Protein 2YOI (pdb70)

Foldseek 3Di:
DEAEDQEDVVVQVCQQPDQAKEKEWAAAPPDDLCVVQVVVLVVVCVVDVVRYHHYYYHCVRYVVVCVVVVPDAPGKMFIGHNNHTDDIDHTNDSVVVVVVCVVRRD/DAAEDQEVVSVQCCLQPDQAKEKEWEAEPPDDLLVVQVVVLVVVCVVDVVHYHHYYYHCVRYVVVCVVVVPDAHIKMWIHHNNHTDDIDGTRDSVVVVVVSVVRGD

CATH classification: 3.40.30.10

B-factor: mean 17.79, std 8.41, range [4.15, 56.89]

Structure (mmCIF, N/CA/C/O backbone):
data_2YOI
#
_entry.id   2YOI
#
_cell.length_a   58.366
_cell.length_b   47.772
_cell.length_c   73.836
_cell.angle_alpha   90.00
_cell.angle_beta   98.49
_cell.angle_gamma   90.00
#
_symmetry.space_group_name_H-M   'C 1 2 1'
#
loop_
_entity.id
_entity.type
_entity.pdbx_description
1 polymer 'LECA THIOREDOXIN'
2 non-polymer 'CHLORIDE ION'
3 non-polymer 'SODIUM ION'
4 non-polymer 'MAGNESIUM ION'
5 non-polymer 'ACETATE ION'
6 water water
#
loop_
_atom_site.group_PDB
_atom_site.id
_atom_site.type_symbol
_atom_site.label_atom_id
_atom_site.label_alt_id
_atom_site.label_comp_id
_atom_site.label_asym_id
_atom_site.label_entity_id
_atom_site.label_seq_id
_atom_site.pdbx_PDB_ins_code
_atom_site.Cartn_x
_atom_site.Cartn_y
_atom_site.Cartn_z
_atom_site.occupancy
_atom_site.B_iso_or_equiv
_atom_site.auth_seq_id
_atom_site.auth_comp_id
_atom_site.auth_asym_id
_atom_site.auth_atom_id
_atom_site.pdbx_PDB_model_num
ATOM 1 N N . MET A 1 1 ? -2.133 8.000 30.998 1.00 18.73 1 MET A N 1
ATOM 2 C CA A MET A 1 1 ? -2.018 6.579 31.349 0.66 13.20 1 MET A CA 1
ATOM 3 C CA B MET A 1 1 ? -2.098 6.587 31.460 0.34 14.47 1 MET A CA 1
ATOM 4 C C . MET A 1 1 ? -3.284 5.821 30.953 1.00 11.33 1 MET A C 1
ATOM 5 O O . MET A 1 1 ? -4.382 6.263 31.143 1.00 16.77 1 MET A O 1
ATOM 36 N N . VAL A 1 2 ? -3.066 4.678 30.356 1.00 11.24 2 VAL A N 1
ATOM 37 C CA . VAL A 1 2 ? -4.151 3.754 30.027 1.00 8.20 2 VAL A CA 1
ATOM 38 C C . VAL A 1 2 ? -4.145 2.696 31.111 1.00 10.26 2 VAL A C 1
ATOM 39 O O . VAL A 1 2 ? -3.101 2.090 31.398 1.00 12.62 2 VAL A O 1
ATOM 52 N N . ILE A 1 3 ? -5.274 2.442 31.755 1.00 7.38 3 ILE A N 1
ATOM 53 C CA A ILE A 1 3 ? -5.350 1.469 32.828 0.76 7.37 3 ILE A CA 1
ATOM 54 C CA B ILE A 1 3 ? -5.352 1.470 32.831 0.24 8.15 3 ILE A CA 1
ATOM 55 C C . ILE A 1 3 ? -5.729 0.104 32.304 1.00 7.85 3 ILE A C 1
ATOM 56 O O . ILE A 1 3 ? -6.763 -0.070 31.662 1.00 8.81 3 ILE A O 1
ATOM 85 N N . GLN A 1 4 ? -4.907 -0.884 32.579 1.00 8.09 4 GLN A N 1
ATOM 86 C CA . GLN A 1 4 ? -5.184 -2.266 32.244 1.00 9.97 4 GLN A CA 1
ATOM 87 C C . GLN A 1 4 ? -6.214 -2.804 33.251 1.00 9.76 4 GLN A C 1
ATOM 88 O O . GLN A 1 4 ? -6.005 -2.717 34.474 1.00 10.34 4 GLN A O 1
ATOM 102 N N . VAL A 1 5 ? -7.333 -3.340 32.779 1.00 9.21 5 VAL A N 1
ATOM 103 C CA . VAL A 1 5 ? -8.356 -3.926 33.639 1.00 10.21 5 VAL A CA 1
ATOM 104 C C . VAL A 1 5 ? -8.459 -5.384 33.280 1.00 11.25 5 VAL A C 1
ATOM 105 O O . VAL A 1 5 ? -8.644 -5.755 32.126 1.00 10.94 5 VAL A O 1
ATOM 118 N N . THR A 1 6 ? -8.312 -6.218 34.294 1.00 13.18 6 THR A N 1
ATOM 119 C CA . THR A 1 6 ? -8.168 -7.645 34.082 1.00 16.59 6 THR A CA 1
ATOM 120 C C . THR A 1 6 ? -9.307 -8.479 34.682 1.00 14.02 6 THR A C 1
ATOM 121 O O . THR A 1 6 ? -9.250 -9.729 34.638 1.00 18.35 6 THR A O 1
ATOM 132 N N . ASN A 1 7 ? -10.374 -7.844 35.160 1.00 14.71 7 ASN A N 1
ATOM 133 C CA . ASN A 1 7 ? -11.559 -8.595 35.675 1.00 15.14 7 ASN A CA 1
ATOM 134 C C . ASN A 1 7 ? -12.844 -7.761 35.667 1.00 17.66 7 ASN A C 1
ATOM 135 O O . ASN A 1 7 ? -12.780 -6.523 35.699 1.00 17.08 7 ASN A O 1
ATOM 146 N N . LYS A 1 8 ? -14.001 -8.429 35.580 1.00 16.23 8 LYS A N 1
ATOM 147 C CA A LYS A 1 8 ? -15.296 -7.762 35.455 0.62 17.25 8 LYS A CA 1
ATOM 148 C CA B LYS A 1 8 ? -15.285 -7.746 35.445 0.38 17.50 8 LYS A CA 1
ATOM 149 C C . LYS A 1 8 ? -15.663 -6.937 36.689 1.00 17.47 8 LYS A C 1
ATOM 150 O O . LYS A 1 8 ? -16.309 -5.889 36.589 1.00 19.28 8 LYS A O 1
ATOM 185 N N . GLU A 1 9 ? -15.287 -7.400 37.872 1.00 18.66 9 GLU A N 1
ATOM 186 C CA A GLU A 1 9 ? -15.670 -6.671 39.077 0.47 20.53 9 GLU A CA 1
ATOM 187 C CA B GLU A 1 9 ? -15.659 -6.684 39.076 0.53 20.68 9 GLU A CA 1
ATOM 188 C C . GLU A 1 9 ? -15.030 -5.282 39.087 1.00 16.67 9 GLU A C 1
ATOM 189 O O . GLU A 1 9 ? -15.696 -4.284 39.396 1.00 20.80 9 GLU A O 1
ATOM 210 N N . GLU A 1 10 ? -13.754 -5.221 38.750 1.00 16.38 10 GLU A N 1
ATOM 211 C CA . GLU A 1 10 ? -13.071 -3.936 38.703 1.00 15.46 10 GLU A CA 1
ATOM 212 C C . GLU A 1 10 ? -13.549 -3.093 37.528 1.00 15.74 10 GLU A C 1
ATOM 213 O O . GLU A 1 10 ? -13.734 -1.896 37.669 1.00 16.70 10 GLU A O 1
ATOM 225 N N . PHE A 1 11 ? -13.818 -3.733 36.392 1.00 13.66 11 PHE A N 1
ATOM 226 C CA . PHE A 1 11 ? -14.403 -3.024 35.261 1.00 13.75 11 PHE A CA 1
ATOM 227 C C . PHE A 1 11 ? -15.694 -2.288 35.656 1.00 13.63 11 PHE A C 1
ATOM 228 O O . PHE A 1 11 ? -15.860 -1.103 35.391 1.00 15.43 11 PHE A O 1
ATOM 245 N N . GLU A 1 12 ? -16.615 -3.002 36.296 1.00 17.02 12 GLU A N 1
ATOM 246 C CA A GLU A 1 12 ? -17.930 -2.451 36.648 0.60 17.53 12 GLU A CA 1
ATOM 247 C CA B GLU A 1 12 ? -17.914 -2.412 36.594 0.40 17.56 12 GLU A CA 1
ATOM 248 C C . GLU A 1 12 ? -17.853 -1.393 37.732 1.00 18.56 12 GLU A C 1
ATOM 249 O O . GLU A 1 12 ? -18.611 -0.423 37.732 1.00 21.23 12 GLU A O 1
ATOM 272 N N . ALA A 1 13 ? -16.924 -1.584 38.659 1.00 17.60 13 ALA A N 1
ATOM 273 C CA . ALA A 1 13 ? -16.655 -0.597 39.689 1.00 18.16 13 ALA A CA 1
ATOM 274 C C . ALA A 1 13 ? -16.193 0.715 39.036 1.00 18.84 13 ALA A C 1
ATOM 275 O O . ALA A 1 13 ? -16.687 1.787 39.370 1.00 20.70 13 ALA A O 1
ATOM 282 N N . ILE A 1 14 ? -15.257 0.643 38.092 1.00 16.60 14 ILE A N 1
ATOM 283 C CA . ILE A 1 14 ? -14.781 1.852 37.431 1.00 15.81 14 ILE A CA 1
ATOM 284 C C . ILE A 1 14 ? -15.947 2.566 36.730 1.00 15.88 14 ILE A C 1
ATOM 285 O O . ILE A 1 14 ? -16.117 3.784 36.870 1.00 15.57 14 ILE A O 1
ATOM 301 N N . LEU A 1 15 ? -16.750 1.831 35.965 1.00 14.92 15 LEU A N 1
ATOM 302 C CA . LEU A 1 15 ? -17.850 2.471 35.227 1.00 17.72 15 LEU A CA 1
ATOM 303 C C . LEU A 1 15 ? -18.903 3.129 36.131 1.00 15.95 15 LEU A C 1
ATOM 304 O O . LEU A 1 15 ? -19.375 4.233 35.841 1.00 21.46 15 LEU A O 1
ATOM 320 N N . SER A 1 16 ? -19.229 2.492 37.244 1.00 19.60 16 SER A N 1
ATOM 321 C CA . SER A 1 16 ? -20.293 3.006 38.097 1.00 19.34 16 SER A CA 1
ATOM 322 C C . SER A 1 16 ? -19.798 4.111 39.037 1.00 21.71 16 SER A C 1
ATOM 323 O O . SER A 1 16 ? -20.595 4.877 39.575 1.00 26.50 16 SER A O 1
ATOM 331 N N . GLU A 1 17 ? -18.486 4.214 39.222 1.00 18.93 17 GLU A N 1
ATOM 332 C CA . GLU A 1 17 ? -17.936 5.199 40.147 1.00 20.63 17 GLU A CA 1
ATOM 333 C C . GLU A 1 17 ? -17.352 6.440 39.480 1.00 17.87 17 GLU A C 1
ATOM 334 O O . GLU A 1 17 ? -17.172 7.472 40.121 1.00 19.86 17 GLU A O 1
ATOM 346 N N . ALA A 1 18 ? -17.037 6.354 38.193 1.00 17.90 18 ALA A N 1
ATOM 347 C CA . ALA A 1 18 ? -16.361 7.461 37.517 1.00 15.53 18 ALA A CA 1
ATOM 348 C C . ALA A 1 18 ? -17.264 8.662 37.321 1.00 19.12 18 ALA A C 1
ATOM 349 O O . ALA A 1 18 ? -18.404 8.521 36.874 1.00 21.48 18 ALA A O 1
ATOM 356 N N . ASP A 1 19 ? -16.752 9.842 37.657 1.00 18.10 19 ASP A N 1
ATOM 357 C CA . ASP A 1 19 ? -17.387 11.090 37.255 1.00 22.36 19 ASP A CA 1
ATOM 358 C C . ASP A 1 19 ? -16.995 11.516 35.838 1.00 23.09 19 ASP A C 1
ATOM 359 O O . ASP A 1 19 ? -17.795 12.107 35.117 1.00 23.99 19 ASP A O 1
ATOM 368 N N . LYS A 1 20 ? -15.769 11.204 35.438 1.00 15.03 20 LYS A N 1
ATOM 369 C CA . LYS A 1 20 ? -15.263 11.557 34.133 1.00 14.49 20 LYS A CA 1
ATOM 370 C C . LYS A 1 20 ? -15.815 10.597 33.087 1.00 15.33 20 LYS A C 1
ATOM 371 O O . LYS A 1 20 ? -16.231 9.477 33.400 1.00 13.64 20 LYS A O 1
ATOM 390 N N . LEU A 1 21 ? -15.779 11.036 31.832 1.00 13.19 21 LEU A N 1
ATOM 391 C CA . LEU A 1 21 ? -15.940 10.136 30.701 1.00 11.11 21 LEU A CA 1
ATOM 392 C C . LEU A 1 21 ? -14.985 8.960 30.848 1.00 10.44 21 LEU A C 1
ATOM 393 O O . LEU A 1 21 ? -13.825 9.169 31.143 1.00 11.59 21 LEU A O 1
ATOM 409 N N . VAL A 1 22 ? -15.473 7.742 30.607 1.00 9.76 22 VAL A N 1
ATOM 410 C CA . VAL A 1 22 ? -14.615 6.555 30.542 1.00 9.11 22 VAL A CA 1
ATOM 411 C C . VAL A 1 22 ? -14.587 6.047 29.108 1.00 8.23 22 VAL A C 1
ATOM 412 O O . VAL A 1 22 ? -15.630 5.841 28.486 1.00 9.78 22 VAL A O 1
ATOM 425 N N . VAL A 1 23 ? -13.399 5.868 28.553 1.00 7.80 23 VAL A N 1
ATOM 426 C CA . VAL A 1 23 ? -13.220 5.313 27.219 1.00 7.54 23 VAL A CA 1
ATOM 427 C C . VAL A 1 23 ? -12.486 3.982 27.362 1.00 6.56 23 VAL A C 1
ATOM 428 O O . VAL A 1 23 ? -11.396 3.941 27.937 1.00 7.06 23 VAL A O 1
ATOM 441 N N . VAL A 1 24 ? -13.107 2.907 26.854 1.00 7.65 24 VAL A N 1
ATOM 442 C CA . VAL A 1 24 ? -12.586 1.545 26.949 1.00 6.93 24 VAL A CA 1
ATOM 443 C C . VAL A 1 24 ? -12.160 1.027 25.585 1.00 6.50 24 VAL A C 1
ATOM 444 O O . VAL A 1 24 ? -12.960 0.998 24.657 1.00 8.46 24 VAL A O 1
ATOM 457 N N . ASP A 1 25 ? -10.902 0.621 25.485 1.00 6.18 25 ASP A N 1
ATOM 458 C CA . ASP A 1 25 ? -10.355 -0.073 24.309 1.00 5.75 25 ASP A CA 1
ATOM 459 C C . ASP A 1 25 ? -10.479 -1.585 24.550 1.00 5.91 25 ASP A C 1
ATOM 460 O O . ASP A 1 25 ? -9.737 -2.133 25.347 1.00 6.73 25 ASP A O 1
ATOM 469 N N . PHE A 1 26 ? -11.453 -2.210 23.887 1.00 5.66 26 PHE A N 1
ATOM 470 C CA . PHE A 1 26 ? -11.580 -3.664 23.856 1.00 5.74 26 PHE A CA 1
ATOM 471 C C . PHE A 1 26 ? -10.718 -4.176 22.710 1.00 5.95 26 PHE A C 1
ATOM 472 O O . PHE A 1 26 ? -10.965 -3.851 21.540 1.00 6.93 26 PHE A O 1
ATOM 489 N N . PHE A 1 27 ? -9.678 -4.924 23.048 1.00 5.67 27 PHE A N 1
ATOM 490 C CA . PHE A 1 27 ? -8.656 -5.330 22.091 1.00 5.74 27 PHE A CA 1
ATOM 491 C C . PHE A 1 27 ? -8.348 -6.823 22.248 1.00 5.90 27 PHE A C 1
ATOM 492 O O . PHE A 1 27 ? -8.791 -7.459 23.188 1.00 6.88 27 PHE A O 1
ATOM 509 N N . ALA A 1 28 ? -7.574 -7.366 21.313 1.00 5.71 28 ALA A N 1
ATOM 510 C CA . ALA A 1 28 ? -7.088 -8.720 21.408 1.00 7.31 28 ALA A CA 1
ATOM 511 C C . ALA A 1 28 ? -5.614 -8.734 21.065 1.00 6.89 28 ALA A C 1
ATOM 512 O O . ALA A 1 28 ? -5.146 -7.926 20.273 1.00 7.24 28 ALA A O 1
ATOM 519 N N . THR A 1 29 ? -4.892 -9.724 21.569 1.00 9.00 29 THR A N 1
ATOM 520 C CA . THR A 1 29 ? -3.454 -9.813 21.309 1.00 11.27 29 THR A CA 1
ATOM 521 C C . THR A 1 29 ? -3.152 -10.183 19.862 1.00 10.18 29 THR A C 1
ATOM 522 O O . THR A 1 29 ? -2.053 -9.889 19.378 1.00 11.89 29 THR A O 1
ATOM 533 N N . TRP A 1 30 ? -4.114 -10.809 19.180 1.00 9.94 30 TRP A N 1
ATOM 534 C CA . TRP A 1 30 ? -3.938 -11.284 17.813 1.00 10.32 30 TRP A CA 1
ATOM 535 C C . TRP A 1 30 ? -4.414 -10.269 16.772 1.00 9.18 30 TRP A C 1
ATOM 536 O O . TRP A 1 30 ? -4.386 -10.556 15.568 1.00 10.97 30 TRP A O 1
ATOM 557 N N A CYS A 1 31 ? -4.817 -9.092 17.239 0.39 9.38 31 CYS A N 1
ATOM 558 N N B CYS A 1 31 ? -4.889 -9.122 17.241 0.61 8.58 31 CYS A N 1
ATOM 559 C CA A CYS A 1 31 ? -5.505 -8.086 16.437 0.39 8.16 31 CYS A CA 1
ATOM 560 C CA B CYS A 1 31 ? -5.456 -8.109 16.375 0.61 8.20 31 CYS A CA 1
ATOM 561 C C A CYS A 1 31 ? -4.538 -7.014 15.905 0.39 10.08 31 CYS A C 1
ATOM 562 C C B CYS A 1 31 ? -4.411 -7.112 15.895 0.61 7.59 31 CYS A C 1
ATOM 563 O O A CYS A 1 31 ? -4.042 -6.173 16.675 0.39 7.30 31 CYS A O 1
ATOM 564 O O B CYS A 1 31 ? -3.704 -6.443 16.667 0.61 9.17 31 CYS A O 1
ATOM 578 N N . GLY A 1 32 ? -4.298 -7.021 14.590 1.00 8.73 32 GLY A N 1
ATOM 579 C CA . GLY A 1 32 ? -3.331 -6.116 13.965 1.00 9.16 32 GLY A CA 1
ATOM 580 C C . GLY A 1 32 ? -3.678 -4.637 14.153 1.00 8.59 32 GLY A C 1
ATOM 581 O O . GLY A 1 32 ? -2.828 -3.846 14.599 1.00 8.23 32 GLY A O 1
ATOM 585 N N . PRO A 1 33 ? -4.900 -4.213 13.820 1.00 7.88 33 PRO A N 1
ATOM 586 C CA . PRO A 1 33 ? -5.243 -2.804 14.046 1.00 8.33 33 PRO A CA 1
ATOM 587 C C . PRO A 1 33 ? -5.152 -2.385 15.499 1.00 7.25 33 PRO A C 1
ATOM 588 O O . PRO A 1 33 ? -4.860 -1.200 15.783 1.00 8.14 33 PRO A O 1
ATOM 599 N N . CYS A 1 34 ? -5.372 -3.299 16.438 1.00 7.42 34 CYS A N 1
ATOM 600 C CA A CYS A 1 34 ? -5.226 -2.980 17.850 0.60 7.18 34 CYS A CA 1
ATOM 601 C CA B CYS A 1 34 ? -5.228 -2.978 17.846 0.40 7.15 34 CYS A CA 1
ATOM 602 C C . CYS A 1 34 ? -3.812 -2.494 18.113 1.00 7.32 34 CYS A C 1
ATOM 603 O O . CYS A 1 34 ? -3.601 -1.534 18.876 1.00 8.09 34 CYS A O 1
ATOM 615 N N . LYS A 1 35 ? -2.821 -3.135 17.515 1.00 7.90 35 LYS A N 1
ATOM 616 C CA . LYS A 1 35 ? -1.426 -2.737 17.754 1.00 7.84 35 LYS A CA 1
ATOM 617 C C . LYS A 1 35 ? -1.114 -1.391 17.124 1.00 8.23 35 LYS A C 1
ATOM 618 O O . LYS A 1 35 ? -0.290 -0.625 17.645 1.00 9.16 35 LYS A O 1
ATOM 637 N N . MET A 1 36 ? -1.757 -1.076 16.016 1.00 8.51 36 MET A N 1
ATOM 638 C CA A MET A 1 36 ? -1.563 0.194 15.355 0.43 9.94 36 MET A CA 1
ATOM 639 C CA B MET A 1 36 ? -1.572 0.208 15.365 0.57 9.70 36 MET A CA 1
ATOM 640 C C . MET A 1 36 ? -2.083 1.345 16.212 1.00 10.72 36 MET A C 1
ATOM 641 O O . MET A 1 36 ? -1.451 2.407 16.295 1.00 11.94 36 MET A O 1
ATOM 668 N N . ILE A 1 37 ? -3.237 1.156 16.828 1.00 8.72 37 ILE A N 1
ATOM 669 C CA . ILE A 1 37 ? -3.835 2.263 17.544 1.00 7.32 37 ILE A CA 1
ATOM 670 C C . ILE A 1 37 ? -3.403 2.353 19.006 1.00 7.67 37 ILE A C 1
ATOM 671 O O . ILE A 1 37 ? -3.558 3.414 19.637 1.00 7.94 37 ILE A O 1
ATOM 687 N N . ALA A 1 38 ? -2.817 1.300 19.557 1.00 6.63 38 ALA A N 1
ATOM 688 C CA . ALA A 1 38 ? -2.425 1.312 20.956 1.00 7.83 38 ALA A CA 1
ATOM 689 C C . ALA A 1 38 ? -1.574 2.545 21.295 1.00 6.23 38 ALA A C 1
ATOM 690 O O . ALA A 1 38 ? -1.828 3.188 22.306 1.00 7.19 38 ALA A O 1
ATOM 697 N N . PRO A 1 39 ? -0.516 2.887 20.518 1.00 7.59 39 PRO A N 1
ATOM 698 C CA . PRO A 1 39 ? 0.282 4.042 20.964 1.00 8.47 39 PRO A CA 1
ATOM 699 C C . PRO A 1 39 ? -0.467 5.350 20.862 1.00 8.71 39 PRO A C 1
ATOM 700 O O . PRO A 1 39 ? -0.168 6.287 21.590 1.00 8.38 39 PRO A O 1
ATOM 711 N N . PHE A 1 40 ? -1.456 5.421 19.977 1.00 8.58 40 PHE A N 1
ATOM 712 C CA . PHE A 1 40 ? -2.268 6.619 19.843 1.00 8.82 40 PHE A CA 1
ATOM 713 C C . PHE A 1 40 ? -3.194 6.752 21.044 1.00 9.48 40 PHE A C 1
ATOM 714 O O . PHE A 1 40 ? -3.372 7.849 21.593 1.00 8.86 40 PHE A O 1
ATOM 731 N N . PHE A 1 41 ? -3.777 5.638 21.480 1.00 7.88 41 PHE A N 1
ATOM 732 C CA . PHE A 1 41 ? -4.600 5.629 22.688 1.00 7.52 41 PHE A CA 1
ATOM 733 C C . PHE A 1 41 ? -3.765 6.054 23.890 1.00 7.61 41 PHE A C 1
ATOM 734 O O . PHE A 1 41 ? -4.229 6.856 24.722 1.00 7.42 41 PHE A O 1
ATOM 751 N N . GLU A 1 42 ? -2.515 5.614 23.985 1.00 7.58 42 GLU A N 1
ATOM 752 C CA . GLU A 1 42 ? -1.642 6.066 25.046 1.00 8.59 42 GLU A CA 1
ATOM 753 C C . GLU A 1 42 ? -1.415 7.577 24.978 1.00 8.88 42 GLU A C 1
ATOM 754 O O . GLU A 1 42 ? -1.449 8.262 25.994 1.00 9.17 42 GLU A O 1
ATOM 766 N N . GLU A 1 43 ? -1.156 8.135 23.792 1.00 9.18 43 GLU A N 1
ATOM 767 C CA A GLU A 1 43 ? -0.977 9.584 23.662 0.56 9.72 43 GLU A CA 1
ATOM 768 C CA B GLU A 1 43 ? -0.966 9.582 23.652 0.44 9.94 43 GLU A CA 1
ATOM 769 C C . GLU A 1 43 ? -2.207 10.342 24.104 1.00 10.49 43 GLU A C 1
ATOM 770 O O . GLU A 1 43 ? -2.125 11.345 24.811 1.00 11.27 43 GLU A O 1
ATOM 791 N N . LEU A 1 44 ? -3.366 9.902 23.667 1.00 9.46 44 LEU A N 1
ATOM 792 C CA . LEU A 1 44 ? -4.592 10.552 24.078 1.00 11.89 44 LEU A CA 1
ATOM 793 C C . LEU A 1 44 ? -4.723 10.553 25.589 1.00 9.80 44 LEU A C 1
ATOM 794 O O . LEU A 1 44 ? -5.168 11.565 26.171 1.00 10.82 44 LEU A O 1
ATOM 810 N N . SER A 1 45 ? -4.354 9.445 26.218 1.00 8.50 45 SER A N 1
ATOM 811 C CA . SER A 1 45 ? -4.502 9.344 27.654 1.00 9.12 45 SER A CA 1
ATOM 812 C C . SER A 1 45 ? -3.615 10.340 28.367 1.00 9.87 45 SER A C 1
ATOM 813 O O . SER A 1 45 ? -3.941 10.785 29.465 1.00 13.64 45 SER A O 1
ATOM 821 N N . GLU A 1 46 ? -2.503 10.734 27.763 1.00 10.95 46 GLU A N 1
ATOM 822 C CA A GLU A 1 46 ? -1.631 11.713 28.385 0.72 12.37 46 GLU A CA 1
ATOM 823 C CA B GLU A 1 46 ? -1.626 11.712 28.384 0.28 12.60 46 GLU A CA 1
ATOM 824 C C . GLU A 1 46 ? -2.104 13.130 28.118 1.00 13.92 46 GLU A C 1
ATOM 825 O O . GLU 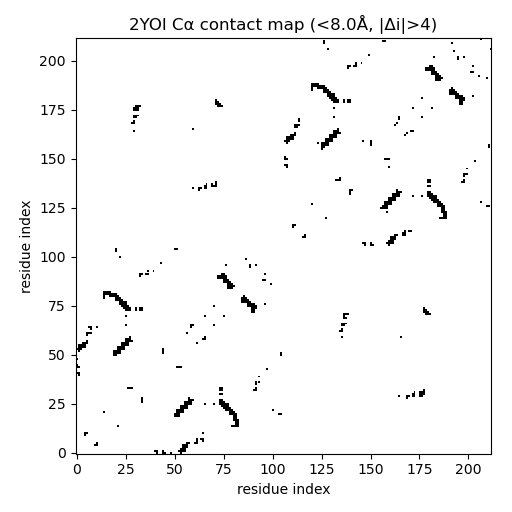A 1 46 ? -1.825 14.045 28.899 1.00 14.93 46 GLU A O 1
ATOM 846 N N . GLU A 1 47 ? -2.822 13.331 27.017 1.00 13.11 47 GLU A N 1
ATOM 847 C CA A GLU A 1 47 ? -3.287 14.667 26.659 0.51 14.06 47 GLU A CA 1
ATOM 848 C CA B GLU A 1 47 ? -3.287 14.669 26.659 0.49 14.10 47 GLU A CA 1
ATOM 849 C C . GLU A 1 47 ? -4.596 15.050 27.369 1.00 15.58 47 GLU A C 1
ATOM 850 O O . GLU A 1 47 ? -4.832 16.240 27.636 1.00 18.59 47 GLU A O 1
ATOM 871 N N . TYR A 1 48 ? -5.438 14.080 27.705 1.00 16.91 48 TYR A N 1
ATOM 872 C CA . TYR A 1 48 ? -6.778 14.380 28.240 1.00 20.72 48 TYR A CA 1
ATOM 873 C C . TYR A 1 48 ? -7.138 13.766 29.600 1.00 20.97 48 TYR A C 1
ATOM 874 O O . TYR A 1 48 ? -8.289 13.387 29.826 1.00 25.38 48 TYR A O 1
ATOM 892 N N . PRO A 1 49 ? -6.176 13.704 30.532 1.00 19.78 49 PRO A N 1
ATOM 893 C CA . PRO A 1 49 ? -6.468 12.996 31.791 1.00 26.95 49 PRO A CA 1
ATOM 894 C C . PRO A 1 49 ? -7.446 13.689 32.738 1.00 27.78 49 PRO A C 1
ATOM 895 O O . PRO A 1 49 ? -8.100 13.039 33.545 1.00 25.31 49 PRO A O 1
ATOM 906 N N A ASP A 1 50 ? -7.526 15.008 32.631 0.57 27.45 50 ASP A N 1
ATOM 907 N N B ASP A 1 50 ? -7.565 15.000 32.646 0.43 27.03 50 ASP A N 1
ATOM 908 C CA A ASP A 1 50 ? -8.365 15.804 33.522 0.57 28.13 50 ASP A CA 1
ATOM 909 C CA B ASP A 1 50 ? -8.376 15.705 33.624 0.43 27.83 50 ASP A CA 1
ATOM 910 C C A ASP A 1 50 ? -9.855 15.509 33.351 0.57 25.72 50 ASP A C 1
ATOM 911 C C B ASP A 1 50 ? -9.854 15.788 33.213 0.43 24.22 50 ASP A C 1
ATOM 912 O O A ASP A 1 50 ? -10.651 15.678 34.275 0.57 22.44 50 ASP A O 1
ATOM 913 O O B ASP A 1 50 ? -10.642 16.489 33.849 0.43 24.26 50 ASP A O 1
ATOM 930 N N . LYS A 1 51 ? -10.234 15.055 32.166 1.00 20.51 51 LYS A N 1
ATOM 931 C CA A LYS A 1 51 ? -11.645 14.900 31.840 0.18 21.18 51 LYS A CA 1
ATOM 932 C CA B LYS A 1 51 ? -11.645 14.907 31.832 0.82 21.81 51 LYS A CA 1
ATOM 933 C C . LYS A 1 51 ? -12.009 13.488 31.414 1.00 15.07 51 LYS A C 1
ATOM 934 O O . LYS A 1 51 ? -13.182 13.195 31.203 1.00 20.38 51 LYS A O 1
ATOM 970 N N . VAL A 1 52 ? -11.014 12.604 31.287 1.00 14.73 52 VAL A N 1
ATOM 971 C CA . VAL A 1 52 ? -11.261 11.284 30.723 1.00 11.91 52 VAL A CA 1
ATOM 972 C C . VAL A 1 52 ? -10.417 10.204 31.391 1.00 11.01 52 VAL A C 1
ATOM 973 O O . VAL A 1 52 ? -9.236 10.436 31.679 1.00 13.78 52 VAL A O 1
ATOM 986 N N . VAL A 1 53 ? -11.041 9.074 31.663 1.00 10.11 53 VAL A N 1
ATOM 987 C CA . VAL A 1 53 ? -10.380 7.880 32.163 1.00 9.81 53 VAL A CA 1
ATOM 988 C C . VAL A 1 53 ? -10.269 6.900 31.001 1.00 9.63 53 VAL A C 1
ATOM 989 O O . VAL A 1 53 ? -11.253 6.576 30.322 1.00 9.77 53 VAL A O 1
ATOM 1002 N N . PHE A 1 54 ? -9.078 6.376 30.786 1.00 7.49 54 PHE A N 1
ATOM 1003 C CA . PHE A 1 54 ? -8.744 5.499 29.672 1.00 6.64 54 PHE A CA 1
ATOM 1004 C C . PHE A 1 54 ? -8.452 4.116 30.188 1.00 6.62 54 PHE A C 1
ATOM 1005 O O . PHE A 1 54 ? -7.574 3.961 31.019 1.00 8.20 54 PHE A O 1
ATOM 1022 N N . ILE A 1 55 ? -9.171 3.134 29.664 1.00 6.45 55 ILE A N 1
ATOM 1023 C CA . ILE A 1 55 ? -9.090 1.751 30.093 1.00 6.54 55 ILE A CA 1
ATOM 1024 C C . ILE A 1 55 ? -8.845 0.863 28.902 1.00 5.28 55 ILE A C 1
ATOM 1025 O O . ILE A 1 55 ? -9.342 1.162 27.824 1.00 5.96 55 ILE A O 1
ATOM 1041 N N . LYS A 1 56 ? -8.149 -0.266 29.099 1.00 5.66 56 LYS A N 1
ATOM 1042 C CA . LYS A 1 56 ? -8.059 -1.297 28.048 1.00 5.05 56 LYS A CA 1
ATOM 1043 C C . LYS A 1 56 ? -8.393 -2.640 28.658 1.00 5.17 56 LYS A C 1
ATOM 1044 O O . LYS A 1 56 ? -8.027 -2.937 29.787 1.00 6.67 56 LYS A O 1
ATOM 1063 N N . VAL A 1 57 ? -9.093 -3.444 27.864 1.00 5.35 57 VAL A N 1
ATOM 1064 C CA . VAL A 1 57 ? -9.553 -4.773 28.270 1.00 6.68 57 VAL A CA 1
ATOM 1065 C C . VAL A 1 57 ? -9.231 -5.726 27.134 1.00 7.04 57 VAL A C 1
ATOM 1066 O O . VAL A 1 57 ? -9.656 -5.530 25.982 1.00 6.60 57 VAL A O 1
ATOM 1079 N N . ASP A 1 58 ? -8.465 -6.768 27.433 1.00 6.44 58 ASP A N 1
ATOM 1080 C CA . ASP A 1 58 ? -8.186 -7.836 26.501 1.00 6.63 58 ASP A CA 1
ATOM 1081 C C . ASP A 1 58 ? -9.388 -8.770 26.525 1.00 8.68 58 ASP A C 1
ATOM 1082 O O . ASP A 1 58 ? -9.663 -9.409 27.546 1.00 8.35 58 ASP A O 1
ATOM 1091 N N . VAL A 1 59 ? -10.106 -8.852 25.408 1.00 7.70 59 VAL A N 1
ATOM 1092 C CA . VAL A 1 59 ? -11.361 -9.575 25.327 1.00 9.43 59 VAL A CA 1
ATOM 1093 C C . VAL A 1 59 ? -11.179 -11.042 25.680 1.00 9.91 59 VAL A C 1
ATOM 1094 O O . VAL A 1 59 ? -12.134 -11.664 26.202 1.00 10.63 59 VAL A O 1
ATOM 1107 N N . ASP A 1 60 ? -10.032 -11.656 25.350 1.00 8.48 60 ASP A N 1
ATOM 1108 C CA . ASP A 1 60 ? -9.823 -13.073 25.668 1.00 10.23 60 ASP A CA 1
ATOM 1109 C C . ASP A 1 60 ? -9.443 -13.289 27.136 1.00 9.80 60 ASP A C 1
ATOM 1110 O O . ASP A 1 60 ? -9.671 -14.364 27.689 1.00 11.53 60 ASP A O 1
ATOM 1119 N N . GLU A 1 61 ? -8.885 -12.269 27.779 1.00 10.57 61 GLU A N 1
ATOM 1120 C CA A GLU A 1 61 ? -8.555 -12.325 29.195 0.46 11.30 61 GLU A CA 1
ATOM 1121 C CA B GLU A 1 61 ? -8.573 -12.388 29.203 0.54 10.19 61 GLU A CA 1
ATOM 1122 C C . GLU A 1 61 ? -9.759 -12.011 30.094 1.00 11.17 61 GLU A C 1
ATOM 1123 O O . GLU A 1 61 ? -9.854 -12.493 31.234 1.00 12.45 61 GLU A O 1
ATOM 1146 N N . VAL A 1 62 ? -10.685 -11.207 29.594 1.00 9.58 62 VAL A N 1
ATOM 1147 C CA . VAL A 1 62 ? -11.870 -10.800 30.346 1.00 10.32 62 VAL A CA 1
ATOM 1148 C C . VAL A 1 62 ? -13.119 -11.086 29.513 1.00 9.85 62 VAL A C 1
ATOM 1149 O O . VAL A 1 62 ? -13.880 -10.181 29.144 1.00 9.65 62 VAL A O 1
ATOM 1162 N N . PRO A 1 63 ? -13.322 -12.360 29.165 1.00 10.38 63 PRO A N 1
ATOM 1163 C CA . PRO A 1 63 ? -14.383 -12.669 28.200 1.00 10.01 63 PRO A CA 1
ATOM 1164 C C . PRO A 1 63 ? -15.783 -12.359 28.690 1.00 13.02 63 PRO A C 1
ATOM 1165 O O . PRO A 1 63 ? -16.679 -12.090 27.889 1.00 11.65 63 PRO A O 1
ATOM 1176 N N . ASP A 1 64 ? -16.005 -12.350 29.988 1.00 12.29 64 ASP A N 1
ATOM 1177 C CA A ASP A 1 64 ? -17.339 -12.058 30.517 0.39 13.65 64 ASP A CA 1
ATOM 1178 C CA B ASP A 1 64 ? -17.352 -12.066 30.468 0.61 13.34 64 ASP A CA 1
ATOM 1179 C C . ASP A 1 64 ? -17.720 -10.614 30.198 1.00 12.16 64 ASP A C 1
ATOM 1180 O O . ASP A 1 64 ? -18.865 -10.297 29.921 1.00 13.74 64 ASP A O 1
ATOM 1197 N N . VAL A 1 65 ? -16.740 -9.728 30.256 1.00 11.30 65 VAL A N 1
ATOM 1198 C CA . VAL A 1 65 ? -16.962 -8.329 29.898 1.00 11.90 65 VAL A CA 1
ATOM 1199 C C . VAL A 1 65 ? -17.161 -8.179 28.380 1.00 11.55 65 VAL A C 1
ATOM 1200 O O . VAL A 1 65 ? -18.074 -7.480 27.936 1.00 11.98 65 VAL A O 1
ATOM 1213 N N . ALA A 1 66 ? -16.344 -8.846 27.575 1.00 10.98 66 ALA A N 1
ATOM 1214 C CA . ALA A 1 66 ? -16.507 -8.785 26.127 1.00 9.97 66 ALA A CA 1
ATOM 1215 C C . ALA A 1 66 ? -17.905 -9.254 25.736 1.00 11.45 66 ALA A C 1
ATOM 1216 O O . ALA A 1 66 ? -18.549 -8.633 24.899 1.00 12.42 66 ALA A O 1
ATOM 1223 N N . ALA A 1 67 ? -18.365 -10.335 26.352 1.00 9.89 67 ALA A N 1
ATOM 1224 C CA . ALA A 1 67 ? -19.694 -10.854 26.032 1.00 11.01 67 ALA A CA 1
ATOM 1225 C C . ALA A 1 67 ? -20.796 -9.904 26.472 1.00 13.40 67 ALA A C 1
ATOM 1226 O O . ALA A 1 67 ? -21.730 -9.631 25.729 1.00 14.16 67 ALA A O 1
ATOM 1233 N N . LYS A 1 68 ? -20.675 -9.369 27.679 1.00 13.50 68 LYS A N 1
ATOM 1234 C CA A LYS A 1 68 ? -21.737 -8.526 28.231 0.58 14.68 68 LYS A CA 1
ATOM 1235 C CA B LYS A 1 68 ? -21.734 -8.521 28.227 0.42 14.72 68 LYS A CA 1
ATOM 1236 C C . LYS A 1 68 ? -21.920 -7.265 27.381 1.00 16.28 68 LYS A C 1
ATOM 1237 O O . LYS A 1 68 ? -23.037 -6.793 27.174 1.00 17.93 68 LYS A O 1
ATOM 1272 N N . TYR A 1 69 ? -20.824 -6.698 26.906 1.00 14.86 69 TYR A N 1
ATOM 1273 C CA . TYR A 1 69 ? -20.908 -5.476 26.116 1.00 14.54 69 TYR A CA 1
ATOM 1274 C C . TYR A 1 69 ? -20.976 -5.709 24.600 1.00 16.17 69 TYR A C 1
ATOM 1275 O O . TYR A 1 69 ? -20.871 -4.766 23.812 1.00 18.84 69 TYR A O 1
ATOM 1293 N N . GLY A 1 70 ? -21.211 -6.957 24.190 1.00 12.89 70 GLY A N 1
ATOM 1294 C CA . GLY A 1 70 ? -21.593 -7.236 22.819 1.00 15.60 70 GLY A CA 1
ATOM 1295 C C . GLY A 1 70 ? -20.501 -6.956 21.798 1.00 13.46 70 GLY A C 1
ATOM 1296 O O . GLY A 1 70 ? -20.757 -6.520 20.675 1.00 15.18 70 GLY A O 1
ATOM 1300 N N . ILE A 1 71 ? -19.256 -7.180 22.194 1.00 11.73 71 ILE A N 1
ATOM 1301 C CA . ILE A 1 71 ? -18.133 -6.949 21.291 1.00 11.97 71 ILE A CA 1
ATOM 1302 C C . ILE A 1 71 ? -18.156 -7.942 20.131 1.00 12.01 71 ILE A C 1
ATOM 1303 O O . ILE A 1 71 ? -18.378 -9.145 20.325 1.00 15.02 71 ILE A O 1
ATOM 1319 N N . THR A 1 72 ? -17.980 -7.447 18.924 1.00 10.92 72 THR A N 1
ATOM 1320 C CA . THR A 1 72 ? -17.921 -8.337 17.768 1.00 13.99 72 THR A CA 1
ATOM 1321 C C . THR A 1 72 ? -16.757 -8.080 16.818 1.00 12.93 72 THR A C 1
ATOM 1322 O O . THR A 1 72 ? -16.595 -8.841 15.849 1.00 15.58 72 THR A O 1
ATOM 1333 N N . SER A 1 73 ? -16.001 -7.010 17.013 1.00 11.09 73 SER A N 1
ATOM 1334 C CA . SER A 1 73 ? -14.724 -6.892 16.307 1.00 11.61 73 SER A CA 1
ATOM 1335 C C . SER A 1 73 ? -13.781 -6.022 17.091 1.00 10.28 73 SER A C 1
ATOM 1336 O O . SER A 1 73 ? -14.184 -5.314 18.015 1.00 10.12 73 SER A O 1
ATOM 1344 N N . MET A 1 74 ? -12.502 -6.147 16.801 1.00 9.42 74 MET A N 1
ATOM 1345 C CA A MET A 1 74 ? -11.496 -5.436 17.586 0.71 10.25 74 MET A CA 1
ATOM 1346 C CA B MET A 1 74 ? -11.520 -5.398 17.553 0.29 9.65 74 MET A CA 1
ATOM 1347 C C . MET A 1 74 ? -10.641 -4.577 16.651 1.00 9.38 74 MET A C 1
ATOM 1348 O O . MET A 1 74 ? -10.405 -4.910 15.492 1.00 10.67 74 MET A O 1
ATOM 1373 N N . PRO A 1 75 ? -10.195 -3.450 17.163 1.00 8.08 75 PRO A N 1
ATOM 1374 C CA . PRO A 1 75 ? -10.597 -2.925 18.461 1.00 9.51 75 PRO A CA 1
ATOM 1375 C C . PRO A 1 75 ? -11.983 -2.321 18.402 1.00 8.60 75 PRO A C 1
ATOM 1376 O O . PRO A 1 75 ? -12.453 -1.930 17.331 1.00 10.44 75 PRO A O 1
ATOM 1387 N N . THR A 1 76 ? -12.677 -2.283 19.528 1.00 7.48 76 THR A N 1
ATOM 1388 C CA . THR A 1 76 ? -13.902 -1.486 19.682 1.00 7.06 76 THR A CA 1
ATOM 1389 C C . THR A 1 76 ? -13.682 -0.584 20.884 1.00 7.48 76 THR A C 1
ATOM 1390 O O . THR A 1 76 ? -13.196 -1.047 21.931 1.00 7.97 76 THR A O 1
ATOM 1401 N N . PHE A 1 77 ? -14.000 0.694 20.722 1.00 6.72 77 PHE A N 1
ATOM 1402 C CA . PHE A 1 77 ? -13.945 1.684 21.787 1.00 6.91 77 PHE A CA 1
ATOM 1403 C C . PHE A 1 77 ? -15.339 2.007 22.265 1.00 7.40 77 PHE A C 1
ATOM 1404 O O . PHE A 1 77 ? -16.206 2.367 21.469 1.00 10.17 77 PHE A O 1
ATOM 1421 N N . LYS A 1 78 ? -15.609 1.796 23.546 1.00 8.26 78 LYS A N 1
ATOM 1422 C CA . LYS A 1 78 ? -16.890 2.155 24.096 1.00 9.02 78 LYS A CA 1
ATOM 1423 C C . LYS A 1 78 ? -16.710 3.317 25.060 1.00 8.93 78 LYS A C 1
ATOM 1424 O O . LYS A 1 78 ? -15.729 3.403 25.782 1.00 9.61 78 LYS A O 1
ATOM 1443 N N . PHE A 1 79 ? -17.704 4.209 25.056 1.00 10.28 79 PHE A N 1
ATOM 1444 C CA . PHE A 1 79 ? -17.659 5.465 25.789 1.00 10.52 79 PHE A CA 1
ATOM 1445 C C . PHE A 1 79 ? -18.769 5.459 26.836 1.00 10.58 79 PHE A C 1
ATOM 1446 O O . PHE A 1 79 ? -19.945 5.232 26.488 1.00 12.46 79 PHE A O 1
ATOM 1463 N N . PHE A 1 80 ? -18.431 5.710 28.093 1.00 11.30 80 PHE A N 1
ATOM 1464 C CA . PHE A 1 80 ? -19.409 5.657 29.167 1.00 12.93 80 PHE A CA 1
ATOM 1465 C C . PHE A 1 80 ? -19.411 6.945 29.982 1.00 13.94 80 PHE A C 1
ATOM 1466 O O . PHE A 1 80 ? -18.352 7.500 30.267 1.00 14.56 80 PHE A O 1
ATOM 1483 N N A LYS A 1 81 ? -20.600 7.422 30.326 0.48 16.47 81 LYS A N 1
ATOM 1484 N N B LYS A 1 81 ? -20.599 7.420 30.340 0.52 16.18 81 LYS A N 1
ATOM 1485 C CA A LYS A 1 81 ? -20.756 8.555 31.214 0.48 20.35 81 LYS A CA 1
ATOM 1486 C CA B LYS A 1 81 ? -20.753 8.578 31.206 0.52 20.88 81 LYS A CA 1
ATOM 1487 C C A LYS A 1 81 ? -21.810 8.185 32.235 0.48 23.07 81 LYS A C 1
ATOM 1488 C C B LYS A 1 81 ? -21.833 8.262 32.226 0.52 23.57 81 LYS A C 1
ATOM 1489 O O A LYS A 1 81 ? -22.894 7.713 31.875 0.48 24.25 81 LYS A O 1
ATOM 1490 O O B LYS A 1 81 ? -22.956 7.900 31.855 0.52 22.28 81 LYS A O 1
ATOM 1526 N N . ASN A 1 82 ? -21.509 8.405 33.510 1.00 24.38 82 ASN A N 1
ATOM 1527 C CA A ASN A 1 82 ? -22.481 8.160 34.568 0.66 29.03 82 ASN A CA 1
ATOM 1528 C CA B ASN A 1 82 ? -22.475 8.152 34.566 0.34 27.65 82 ASN A CA 1
ATOM 1529 C C . ASN A 1 82 ? -22.985 6.716 34.553 1.00 22.67 82 ASN A C 1
ATOM 1530 O O . ASN A 1 82 ? -24.125 6.447 34.960 1.00 25.80 82 ASN A O 1
ATOM 1550 N N . GLY A 1 83 ? -22.136 5.795 34.094 1.00 22.35 83 GLY A N 1
ATOM 1551 C CA . GLY A 1 83 ? -22.465 4.379 34.089 1.00 22.81 83 GLY A CA 1
ATOM 1552 C C . GLY A 1 83 ? -23.172 3.903 32.832 1.00 25.54 83 GLY A C 1
ATOM 1553 O O . GLY A 1 83 ? -23.404 2.706 32.665 1.00 30.76 83 GLY A O 1
ATOM 1557 N N A LYS A 1 84 ? -23.486 4.832 31.936 0.54 21.91 84 LYS A N 1
ATOM 1558 N N B LYS A 1 84 ? -23.516 4.836 31.948 0.46 21.33 84 LYS A N 1
ATOM 1559 C CA A LYS A 1 84 ? -24.235 4.500 30.731 0.54 21.93 84 LYS A CA 1
ATOM 1560 C CA B LYS A 1 84 ? -24.241 4.503 30.723 0.46 21.83 84 LYS A CA 1
ATOM 1561 C C A LYS A 1 84 ? -23.414 4.703 29.460 0.54 21.55 84 LYS A C 1
ATOM 1562 C C B LYS A 1 84 ? -23.392 4.682 29.471 0.46 21.07 84 LYS A C 1
ATOM 1563 O O A LYS A 1 84 ? -22.625 5.647 29.351 0.54 16.13 84 LYS A O 1
ATOM 1564 O O B LYS A 1 84 ? -22.567 5.591 29.385 0.46 18.75 84 LYS A O 1
ATOM 1601 N N . LYS A 1 85 ? -23.610 3.816 28.488 1.00 19.84 85 LYS A N 1
ATOM 1602 C CA . LYS A 1 85 ? -22.914 3.944 27.221 1.00 18.67 85 LYS A CA 1
ATOM 1603 C C . LYS A 1 85 ? -23.439 5.157 26.451 1.00 18.62 85 LYS A C 1
ATOM 1604 O O . LYS A 1 85 ? -24.641 5.303 26.238 1.00 20.28 85 LYS A O 1
ATOM 1623 N N . VAL A 1 86 ? -22.537 6.031 26.034 1.00 16.92 86 VAL A N 1
ATOM 1624 C CA . VAL A 1 86 ? -22.921 7.206 25.280 1.00 17.41 86 VAL A CA 1
ATOM 1625 C C . VAL A 1 86 ? -22.434 7.186 23.836 1.00 17.32 86 VAL A C 1
ATOM 1626 O O . VAL A 1 86 ? -22.923 7.981 23.025 1.00 18.80 86 VAL A O 1
ATOM 1639 N N . ASP A 1 87 ? -21.498 6.299 23.499 1.00 14.79 87 ASP A N 1
ATOM 1640 C CA . ASP A 1 87 ? -21.036 6.191 22.120 1.00 14.33 87 ASP A CA 1
ATOM 1641 C C . ASP A 1 87 ? -20.162 4.962 21.964 1.00 13.06 87 ASP A C 1
ATOM 1642 O O . ASP A 1 87 ? -19.813 4.291 22.941 1.00 12.83 87 ASP A O 1
ATOM 1651 N N . GLU A 1 88 ? -19.805 4.661 20.733 1.00 12.50 88 GLU A N 1
ATOM 1652 C CA A GLU A 1 88 ? -18.877 3.576 20.445 0.58 11.34 88 GLU A CA 1
ATOM 1653 C CA B GLU A 1 88 ? -18.908 3.560 20.432 0.42 12.61 88 GLU A CA 1
ATOM 1654 C C . GLU A 1 88 ? -18.263 3.805 19.076 1.00 11.06 88 GLU A C 1
ATOM 1655 O O . GLU A 1 88 ? -18.867 4.428 18.213 1.00 12.68 88 GLU A O 1
ATOM 1678 N N . LEU A 1 89 ? -17.043 3.316 18.906 1.00 10.41 89 LEU A N 1
ATOM 1679 C CA . LEU A 1 89 ? -16.368 3.323 17.620 1.00 10.69 89 LEU A CA 1
ATOM 1680 C C . LEU A 1 89 ? -15.874 1.911 17.380 1.00 8.92 89 LEU A C 1
ATOM 1681 O O . LEU A 1 89 ? -15.145 1.370 18.214 1.00 9.43 89 LEU A O 1
ATOM 1697 N N . VAL A 1 90 ? -16.265 1.317 16.276 1.00 9.86 90 VAL A N 1
ATOM 1698 C CA . VAL A 1 90 ? -15.758 0.028 15.875 1.00 10.05 90 VAL A CA 1
ATOM 1699 C C . VAL A 1 90 ? -14.577 0.240 14.941 1.00 12.06 90 VAL A C 1
ATOM 1700 O O . VAL A 1 90 ? -14.687 0.994 13.961 1.00 13.34 90 VAL A O 1
ATOM 1713 N N . GLY A 1 91 ? -13.442 -0.390 15.232 1.00 10.43 91 GLY A N 1
ATOM 1714 C CA . GLY A 1 91 ? -12.266 -0.269 14.393 1.00 11.39 91 GLY A CA 1
ATOM 1715 C C . GLY A 1 91 ? -11.299 0.763 14.917 1.00 10.41 91 GLY A C 1
ATOM 1716 O O . GLY A 1 91 ? -11.532 1.444 15.934 1.00 11.48 91 GLY A O 1
ATOM 1720 N N . ALA A 1 92 ? -10.203 0.927 14.198 1.00 9.30 92 ALA A N 1
ATOM 1721 C CA . ALA A 1 92 ? -9.035 1.666 14.659 1.00 10.20 92 ALA A CA 1
ATOM 1722 C C . ALA A 1 92 ? -8.829 2.979 13.902 1.00 10.73 92 ALA A C 1
ATOM 1723 O O . ALA A 1 92 ? -7.697 3.404 13.673 1.00 10.80 92 ALA A O 1
ATOM 1730 N N . ASN A 1 93 ? -9.904 3.649 13.500 1.00 11.20 93 ASN A N 1
ATOM 1731 C CA . ASN A 1 93 ? -9.748 4.942 12.858 1.00 10.58 93 ASN A CA 1
ATOM 1732 C C . ASN A 1 93 ? -9.371 6.019 13.881 1.00 10.32 93 ASN A C 1
ATOM 1733 O O . ASN A 1 93 ? -10.177 6.396 14.734 1.00 10.54 93 ASN A O 1
ATOM 1744 N N . GLN A 1 94 ? -8.142 6.502 13.784 1.00 12.11 94 GLN A N 1
ATOM 1745 C CA . GLN A 1 94 ? -7.599 7.439 14.764 1.00 13.75 94 GLN A CA 1
ATOM 1746 C C . GLN A 1 94 ? -8.326 8.764 14.757 1.00 11.42 94 GLN A C 1
ATOM 1747 O O . GLN A 1 94 ? -8.592 9.341 15.819 1.00 12.07 94 GLN A O 1
ATOM 1761 N N . GLU A 1 95 ? -8.685 9.262 13.580 1.00 12.36 95 GLU A N 1
ATOM 1762 C CA . GLU A 1 95 ? -9.376 10.533 13.528 1.00 12.29 95 GLU A CA 1
ATOM 1763 C C . GLU A 1 95 ? -10.702 10.444 14.254 1.00 12.16 95 GLU A C 1
ATOM 1764 O O . GLU A 1 95 ? -11.039 11.312 15.054 1.00 12.17 95 GLU A O 1
ATOM 1776 N N . LYS A 1 96 ? -11.474 9.417 13.965 1.00 11.70 96 LYS A N 1
ATOM 1777 C CA A LYS A 1 96 ? -12.777 9.278 14.590 0.30 10.47 96 LYS A CA 1
ATOM 1778 C CA B LYS A 1 96 ? -12.776 9.280 14.589 0.70 9.29 96 LYS A CA 1
ATOM 1779 C C . LYS A 1 96 ? -12.668 9.054 16.091 1.00 10.59 96 LYS A C 1
ATOM 1780 O O . LYS A 1 96 ? -13.499 9.523 16.848 1.00 11.09 96 LYS A O 1
ATOM 1815 N N . LEU A 1 97 ? -11.645 8.339 16.543 1.00 9.05 97 LEU A N 1
ATOM 1816 C CA . LEU A 1 97 ? -11.491 8.117 17.978 1.00 8.69 97 LEU A CA 1
ATOM 1817 C C . LEU A 1 97 ? -11.264 9.433 18.697 1.00 10.28 97 LEU A C 1
ATOM 1818 O O . LEU A 1 97 ? -11.904 9.718 19.720 1.00 10.67 97 LEU A O 1
ATOM 1834 N N . LYS A 1 98 ? -10.306 10.225 18.221 1.00 10.39 98 LYS A N 1
ATOM 1835 C CA . LYS A 1 98 ? -10.035 11.496 18.870 1.00 10.74 98 LYS A CA 1
ATOM 1836 C C . LYS A 1 98 ? -11.276 12.376 18.841 1.00 12.77 98 LYS A C 1
ATOM 1837 O O . LYS A 1 98 ? -11.612 13.021 19.846 1.00 11.95 98 LYS A O 1
ATOM 1856 N N . GLN A 1 99 ? -11.958 12.445 17.703 1.00 10.32 99 GLN A N 1
ATOM 1857 C CA . GLN A 1 99 ? -13.113 13.302 17.640 1.00 10.43 99 GLN A CA 1
ATOM 1858 C C . GLN A 1 99 ? -14.193 12.868 18.626 1.00 12.72 99 GLN A C 1
ATOM 1859 O O . GLN A 1 99 ? -14.865 13.721 19.221 1.00 13.97 99 GLN A O 1
ATOM 1873 N N . MET A 1 100 ? -14.348 11.563 18.831 1.00 12.62 100 MET A N 1
ATOM 1874 C CA . MET A 1 100 ? -15.399 11.056 19.710 1.00 13.30 100 MET A CA 1
ATOM 1875 C C . MET A 1 100 ? -15.072 11.399 21.167 1.00 11.95 100 MET A C 1
ATOM 1876 O O . MET A 1 100 ? -15.954 11.732 21.964 1.00 15.77 100 MET A O 1
ATOM 1890 N N . ILE A 1 101 ? -13.799 11.372 21.516 1.00 12.14 101 ILE A N 1
ATOM 1891 C CA . ILE A 1 101 ? -13.378 11.862 22.818 1.00 14.89 101 ILE A CA 1
ATOM 1892 C C . ILE A 1 101 ? -13.674 13.360 22.963 1.00 15.35 101 ILE A C 1
ATOM 1893 O O . ILE A 1 101 ? -14.206 13.801 23.985 1.00 16.97 101 ILE A O 1
ATOM 1909 N N . LEU A 1 102 ? -13.306 14.163 21.966 1.00 15.97 102 LEU A N 1
ATOM 1910 C CA . LEU A 1 102 ? -13.543 15.607 22.072 1.00 17.71 102 LEU A CA 1
ATOM 1911 C C . LEU A 1 102 ? -15.027 15.905 22.207 1.00 20.28 102 LEU A C 1
ATOM 1912 O O . LEU A 1 102 ? -15.415 16.809 22.934 1.00 21.93 102 LEU A O 1
ATOM 1928 N N . LYS A 1 103 ? -15.855 15.139 21.519 1.00 17.57 103 LYS A N 1
ATOM 1929 C CA . LYS A 1 103 ? -17.294 15.330 21.549 1.00 19.95 103 LYS A CA 1
ATOM 1930 C C . LYS A 1 103 ? -17.852 15.130 22.962 1.00 19.83 103 LYS A C 1
ATOM 1931 O O . LYS A 1 103 ? -18.674 15.912 23.433 1.00 21.17 103 LYS A O 1
ATOM 1950 N N . HIS A 1 104 ? -17.419 14.063 23.620 1.00 18.06 104 HIS A N 1
ATOM 1951 C CA . HIS A 1 104 ? -18.022 13.672 24.892 1.00 19.30 104 HIS A CA 1
ATOM 1952 C C . HIS A 1 104 ? -17.291 14.194 26.119 1.00 23.69 104 HIS A C 1
ATOM 1953 O O . HIS A 1 104 ? -17.789 14.070 27.235 1.00 28.80 104 HIS A O 1
ATOM 1968 N N . ALA A 1 105 ? -16.111 14.766 25.918 1.00 20.98 105 ALA A N 1
ATOM 1969 C CA . ALA A 1 105 ? -15.400 15.428 27.002 1.00 24.25 105 ALA A CA 1
ATOM 1970 C C . ALA A 1 105 ? -14.944 16.810 26.554 1.00 30.22 105 ALA A C 1
ATOM 1971 O O . ALA A 1 105 ? -13.748 17.070 26.448 1.00 33.86 105 ALA A O 1
ATOM 1978 N N . PRO A 1 106 ? -15.900 17.697 26.269 1.00 30.13 106 PRO A N 1
ATOM 1979 C CA . PRO A 1 106 ? -15.622 19.061 25.812 1.00 38.64 106 PRO A CA 1
ATOM 1980 C C . PRO A 1 106 ? -14.631 19.784 26.726 1.00 46.69 106 PRO A C 1
ATOM 1981 O O . PRO A 1 106 ? -14.797 19.781 27.948 1.00 47.10 106 PRO A O 1
ATOM 1993 N N . MET B 1 1 ? -19.797 -32.840 9.836 1.00 20.16 1 MET B N 1
ATOM 1994 C CA . MET B 1 1 ? -18.981 -32.559 11.051 1.00 16.62 1 MET B CA 1
ATOM 1995 C C . MET B 1 1 ? -18.003 -31.416 10.816 1.00 16.43 1 MET B C 1
ATOM 1996 O O . MET B 1 1 ? -17.424 -31.269 9.741 1.00 17.65 1 MET B O 1
ATOM 2012 N N . VAL B 1 2 ? -17.840 -30.611 11.847 1.00 11.93 2 VAL B N 1
ATOM 2013 C CA . VAL B 1 2 ? -16.908 -29.511 11.849 1.00 10.08 2 VAL B CA 1
ATOM 2014 C C . VAL B 1 2 ? -15.693 -29.932 12.646 1.00 11.15 2 VAL B C 1
ATOM 2015 O O . VAL B 1 2 ? -15.829 -30.447 13.764 1.00 14.59 2 VAL B O 1
ATOM 2028 N N . ILE B 1 3 ? -14.518 -29.744 12.078 1.00 9.60 3 ILE B N 1
ATOM 2029 C CA . ILE B 1 3 ? -13.277 -30.159 12.730 1.00 11.26 3 ILE B CA 1
ATOM 2030 C C . ILE B 1 3 ? -12.681 -28.964 13.489 1.00 10.36 3 ILE B C 1
ATOM 2031 O O . ILE B 1 3 ? -12.293 -27.966 12.870 1.00 9.99 3 ILE B O 1
ATOM 2047 N N . GLN B 1 4 ? -12.618 -29.039 14.812 1.00 10.15 4 GLN B N 1
ATOM 2048 C CA . GLN B 1 4 ? -11.936 -28.008 15.581 1.00 10.35 4 GLN B CA 1
ATOM 2049 C C . GLN B 1 4 ? -10.430 -28.278 15.598 1.00 10.65 4 GLN B C 1
ATOM 2050 O O . GLN B 1 4 ? -9.996 -29.360 16.003 1.00 12.59 4 GLN B O 1
ATOM 2064 N N . VAL B 1 5 ? -9.651 -27.303 15.160 1.00 10.83 5 VAL B N 1
ATOM 2065 C CA . VAL B 1 5 ? -8.201 -27.435 15.204 1.00 13.99 5 VAL B CA 1
ATOM 2066 C C . VAL B 1 5 ? -7.673 -26.672 16.396 1.00 12.33 5 VAL B C 1
ATOM 2067 O O . VAL B 1 5 ? -8.182 -25.627 16.767 1.00 14.50 5 VAL B O 1
ATOM 2080 N N . THR B 1 6 ? -6.633 -27.223 16.994 1.00 13.80 6 THR B N 1
ATOM 2081 C CA . THR B 1 6 ? -6.208 -26.756 18.311 1.00 14.86 6 THR B CA 1
ATOM 2082 C C . THR B 1 6 ? -4.791 -26.192 18.328 1.00 14.42 6 THR B C 1
ATOM 2083 O O . THR B 1 6 ? -4.353 -25.727 19.366 1.00 14.97 6 THR B O 1
ATOM 2094 N N . ASN B 1 7 ? -4.092 -26.223 17.193 1.00 13.03 7 ASN B N 1
ATOM 2095 C CA . ASN B 1 7 ? -2.758 -25.607 17.088 1.00 13.64 7 ASN B CA 1
ATOM 2096 C C . ASN B 1 7 ? -2.472 -25.279 15.625 1.00 14.28 7 ASN B C 1
ATOM 2097 O O . ASN B 1 7 ? -3.191 -25.723 14.722 1.00 13.76 7 ASN B O 1
ATOM 2108 N N . LYS B 1 8 ? -1.443 -24.468 15.389 1.00 17.23 8 LYS B N 1
ATOM 2109 C CA . LYS B 1 8 ? -1.202 -23.932 14.062 1.00 16.75 8 LYS B CA 1
ATOM 2110 C C . LYS B 1 8 ? -0.701 -24.997 13.106 1.00 17.52 8 LYS B C 1
ATOM 2111 O O . LYS B 1 8 ? -0.930 -24.907 11.907 1.00 16.86 8 LYS B O 1
ATOM 2130 N N . GLU B 1 9 ? -0.035 -26.015 13.641 1.00 19.19 9 GLU B N 1
ATOM 2131 C CA . GLU B 1 9 ? 0.421 -27.119 12.819 1.00 20.27 9 GLU B CA 1
ATOM 2132 C C . GLU B 1 9 ? -0.752 -27.935 12.266 1.00 18.98 9 GLU B C 1
ATOM 2133 O O . GLU B 1 9 ? -0.770 -28.268 11.076 1.00 21.09 9 GLU B O 1
ATOM 2145 N N . GLU B 1 10 ? -1.744 -28.251 13.099 1.00 18.55 10 GLU B N 1
ATOM 2146 C CA . GLU B 1 10 ? -2.954 -28.933 12.624 1.00 20.95 10 GLU B CA 1
ATOM 2147 C C . GLU B 1 10 ? -3.655 -28.097 11.553 1.00 17.88 10 GLU B C 1
ATOM 2148 O O . GLU B 1 10 ? -4.163 -28.628 10.558 1.00 18.28 10 GLU B O 1
ATOM 2160 N N . PHE B 1 11 ? -3.704 -26.793 11.780 1.00 15.07 11 PHE B N 1
ATOM 2161 C CA . PHE B 1 11 ? -4.335 -25.876 10.846 1.00 13.92 11 PHE B CA 1
ATOM 2162 C C . PHE B 1 11 ? -3.648 -25.917 9.488 1.00 13.61 11 PHE B C 1
ATOM 2163 O O . PHE B 1 11 ? -4.278 -26.138 8.466 1.00 13.00 11 PHE B O 1
ATOM 2180 N N . GLU B 1 12 ? -2.331 -25.723 9.469 1.00 14.88 12 GLU B N 1
ATOM 2181 C CA . GLU B 1 12 ? -1.622 -25.672 8.194 1.00 16.02 12 GLU B CA 1
ATOM 2182 C C . GLU B 1 12 ? -1.655 -27.047 7.504 1.00 16.35 12 GLU B C 1
ATOM 2183 O O . GLU B 1 12 ? -1.661 -27.116 6.277 1.00 18.09 12 GLU B O 1
ATOM 2195 N N . ALA B 1 13 ? -1.718 -28.141 8.267 1.00 17.53 13 ALA B N 1
ATOM 2196 C CA . ALA B 1 13 ? -1.792 -29.476 7.677 1.00 20.38 13 ALA B CA 1
ATOM 2197 C C . ALA B 1 13 ? -3.116 -29.677 6.937 1.00 19.10 13 ALA B C 1
ATOM 2198 O O . ALA B 1 13 ? -3.144 -30.275 5.854 1.00 21.14 13 ALA B O 1
ATOM 2205 N N . ILE B 1 14 ? -4.215 -29.196 7.501 1.00 17.84 14 ILE B N 1
ATOM 2206 C CA . ILE B 1 14 ? -5.498 -29.290 6.808 1.00 18.61 14 ILE B CA 1
ATOM 2207 C C . ILE B 1 14 ? -5.480 -28.462 5.533 1.00 13.45 14 ILE B C 1
ATOM 2208 O O . ILE B 1 14 ? -5.883 -28.939 4.464 1.00 14.32 14 ILE B O 1
ATOM 2224 N N . LEU B 1 15 ? -4.989 -27.231 5.630 1.00 13.38 15 LEU B N 1
ATOM 2225 C CA . LEU B 1 15 ? -4.949 -26.376 4.441 1.00 14.18 15 LEU B CA 1
ATOM 2226 C C . LEU B 1 15 ? -4.109 -26.955 3.318 1.00 17.13 15 LEU B C 1
ATOM 2227 O O . LEU B 1 15 ? -4.496 -26.913 2.142 1.00 16.93 15 LEU B O 1
ATOM 2243 N N . SER B 1 16 ? -2.956 -27.494 3.661 1.00 15.76 16 SER B N 1
ATOM 2244 C CA . SER B 1 16 ? -2.051 -27.984 2.632 1.00 16.56 16 SER B CA 1
ATOM 2245 C C . SER B 1 16 ? -2.435 -29.347 2.055 1.00 17.31 16 SER B C 1
ATOM 2246 O O . SER B 1 16 ? -2.039 -29.694 0.939 1.00 19.17 16 SER B O 1
ATOM 2254 N N . GLU B 1 17 ? -3.199 -30.127 2.814 1.00 17.08 17 GLU B N 1
ATOM 2255 C CA A GLU B 1 17 ? -3.540 -31.479 2.406 0.79 18.15 17 GLU B CA 1
ATOM 2256 C CA B GLU B 1 17 ? -3.547 -31.483 2.411 0.21 18.14 17 GLU B CA 1
ATOM 2257 C C . GLU B 1 17 ? -4.925 -31.583 1.766 1.00 17.13 17 GLU B C 1
ATOM 2258 O O . GLU B 1 17 ? -5.208 -32.543 1.075 1.00 18.12 17 GLU B O 1
ATOM 2281 N N . ALA B 1 18 ? -5.800 -30.614 1.996 1.00 12.67 18 ALA B N 1
ATOM 2282 C CA . ALA B 1 18 ? -7.173 -30.738 1.503 1.00 12.98 18 ALA B CA 1
ATOM 2283 C C . ALA B 1 18 ? -7.291 -30.619 0.003 1.00 15.24 18 ALA B C 1
ATOM 2284 O O . ALA B 1 18 ? -6.680 -29.751 -0.620 1.00 16.60 18 ALA B O 1
ATOM 2291 N N . ASP B 1 19 ? -8.133 -31.461 -0.581 1.00 14.46 19 ASP B N 1
ATOM 2292 C CA . ASP B 1 19 ? -8.496 -31.283 -1.980 1.00 14.56 19 ASP B CA 1
ATOM 2293 C C . ASP B 1 19 ? -9.818 -30.555 -2.134 1.00 13.04 19 ASP B C 1
ATOM 2294 O O . ASP B 1 19 ? -10.068 -29.908 -3.155 1.00 16.76 19 ASP B O 1
ATOM 2303 N N . LYS B 1 20 ? -10.652 -30.652 -1.112 1.00 10.77 20 LYS B N 1
ATOM 2304 C CA A LYS B 1 20 ? -11.936 -29.977 -1.078 0.42 11.14 20 LYS B CA 1
ATOM 2305 C CA B LYS B 1 20 ? -11.932 -29.984 -1.104 0.58 11.16 20 LYS B CA 1
ATOM 2306 C C . LYS B 1 20 ? -11.737 -28.526 -0.688 1.00 9.67 20 LYS B C 1
ATOM 2307 O O . LYS B 1 20 ? -10.692 -28.163 -0.127 1.00 10.52 20 LYS B O 1
ATOM 2344 N N . LEU B 1 21 ? -12.730 -27.693 -0.983 1.00 8.20 21 LEU B N 1
ATOM 2345 C CA . LEU B 1 21 ? -12.761 -26.342 -0.440 1.00 8.45 21 LEU B CA 1
ATOM 2346 C C . LEU B 1 21 ? -12.662 -26.454 1.067 1.00 7.54 21 LEU B C 1
ATOM 2347 O O . LEU B 1 21 ? -13.355 -27.292 1.677 1.00 8.19 21 LEU B O 1
ATOM 2363 N N . VAL B 1 22 ? -11.873 -25.575 1.698 1.00 7.21 22 VAL B N 1
ATOM 2364 C CA . VAL B 1 22 ? -11.801 -25.502 3.159 1.00 6.56 22 VAL B CA 1
ATOM 2365 C C . VAL B 1 22 ? -12.454 -24.201 3.625 1.00 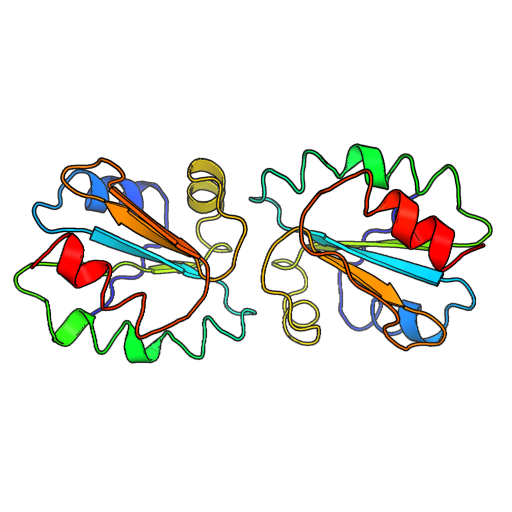6.14 22 VAL B C 1
ATOM 2366 O O . VAL B 1 22 ? -12.097 -23.117 3.129 1.00 6.85 22 VAL B O 1
ATOM 2379 N N . VAL B 1 23 ? -13.410 -24.282 4.538 1.00 5.54 23 VAL B N 1
ATOM 2380 C CA . VAL B 1 23 ? -14.033 -23.109 5.128 1.00 5.53 23 VAL B CA 1
ATOM 2381 C C . VAL B 1 23 ? -13.713 -23.108 6.598 1.00 5.75 23 VAL B C 1
ATOM 2382 O O . VAL B 1 23 ? -13.964 -24.090 7.300 1.00 6.00 23 VAL B O 1
ATOM 2395 N N . VAL B 1 24 ? -13.100 -22.041 7.065 1.00 5.69 24 VAL B N 1
ATOM 2396 C CA . VAL B 1 24 ? -12.646 -21.908 8.445 1.00 6.84 24 VAL B CA 1
ATOM 2397 C C . VAL B 1 24 ? -13.478 -20.874 9.203 1.00 6.51 24 VAL B C 1
ATOM 2398 O O . VAL B 1 24 ? -13.544 -19.716 8.761 1.00 8.27 24 VAL B O 1
ATOM 2411 N N . ASP B 1 25 ? -14.080 -21.280 10.315 1.00 6.62 25 ASP B N 1
ATOM 2412 C CA . ASP B 1 25 ? -14.772 -20.353 11.206 1.00 6.39 25 ASP B CA 1
ATOM 2413 C C . ASP B 1 25 ? -13.819 -19.931 12.305 1.00 6.66 25 ASP B C 1
ATOM 2414 O O . ASP B 1 25 ? -13.498 -20.749 13.169 1.00 7.67 25 ASP B O 1
ATOM 2423 N N . PHE B 1 26 ? -13.332 -18.697 12.275 1.00 7.02 26 PHE B N 1
ATOM 2424 C CA . PHE B 1 26 ? -12.575 -18.116 13.373 1.00 6.89 26 PHE B CA 1
ATOM 2425 C C . PHE B 1 26 ? -13.556 -17.522 14.362 1.00 8.65 26 PHE B C 1
ATOM 2426 O O . PHE B 1 26 ? -14.319 -16.621 13.988 1.00 9.30 26 PHE B O 1
ATOM 2443 N N . PHE B 1 27 ? -13.543 -18.011 15.602 1.00 8.53 27 PHE B N 1
ATOM 2444 C CA . PHE B 1 27 ? -14.561 -17.655 16.577 1.00 8.95 27 PHE B CA 1
ATOM 2445 C C . PHE B 1 27 ? -13.970 -17.466 17.960 1.00 8.91 27 PHE B C 1
ATOM 2446 O O . PHE B 1 27 ? -12.807 -17.758 18.206 1.00 9.99 27 PHE B O 1
ATOM 2463 N N . ALA B 1 28 ? -14.793 -16.943 18.855 1.00 10.83 28 ALA B N 1
ATOM 2464 C CA . ALA B 1 28 ? -14.454 -16.834 20.261 1.00 12.07 28 ALA B CA 1
ATOM 2465 C C . ALA B 1 28 ? -15.654 -17.250 21.101 1.00 13.83 28 ALA B C 1
ATOM 2466 O O . ALA B 1 28 ? -16.802 -17.043 20.719 1.00 15.17 28 ALA B O 1
ATOM 2473 N N . THR B 1 29 ? -15.356 -17.793 22.273 1.00 17.31 29 THR B N 1
ATOM 2474 C CA A THR B 1 29 ? -16.381 -18.269 23.198 0.34 21.07 29 THR B CA 1
ATOM 2475 C CA B THR B 1 29 ? -16.378 -18.269 23.198 0.66 21.24 29 THR B CA 1
ATOM 2476 C C . THR B 1 29 ? -17.232 -17.119 23.751 1.00 18.56 29 THR B C 1
ATOM 2477 O O . THR B 1 29 ? -18.380 -17.331 24.172 1.00 27.98 29 THR B O 1
ATOM 2496 N N . TRP B 1 30 ? -16.686 -15.909 23.753 1.00 20.86 30 TRP B N 1
ATOM 2497 C CA . TRP B 1 30 ? -17.414 -14.736 24.240 1.00 24.28 30 TRP B CA 1
ATOM 2498 C C . TRP B 1 30 ? -18.231 -14.032 23.160 1.00 25.25 30 TRP B C 1
ATOM 2499 O O . TRP B 1 30 ? -18.878 -13.005 23.420 1.00 22.61 30 TRP B O 1
ATOM 2520 N N A CYS B 1 31 ? -18.265 -14.626 21.972 0.77 14.84 31 CYS B N 1
ATOM 2521 N N B CYS B 1 31 ? -18.165 -14.540 21.933 0.23 15.97 31 CYS B N 1
ATOM 2522 C CA A CYS B 1 31 ? -18.818 -13.962 20.802 0.77 14.43 31 CYS B CA 1
ATOM 2523 C CA B CYS B 1 31 ? -18.863 -13.878 20.841 0.23 13.05 31 CYS B CA 1
ATOM 2524 C C A CYS B 1 31 ? -20.285 -14.388 20.564 0.77 13.95 31 CYS B C 1
ATOM 2525 C C B CYS B 1 31 ? -20.290 -14.382 20.715 0.23 13.06 31 CYS B C 1
ATOM 2526 O O A CYS B 1 31 ? -20.576 -15.567 20.247 0.77 13.09 31 CYS B O 1
ATOM 2527 O O B CYS B 1 31 ? -20.559 -15.587 20.667 0.23 13.11 31 CYS B O 1
ATOM 2540 N N . GLY B 1 32 ? -21.202 -13.429 20.663 1.00 15.59 32 GLY B N 1
ATOM 2541 C CA . GLY B 1 32 ? -22.618 -13.706 20.526 1.00 12.86 32 GLY B CA 1
ATOM 2542 C C . GLY B 1 32 ? -23.029 -14.297 19.172 1.00 12.47 32 GLY B C 1
ATOM 2543 O O . GLY B 1 32 ? -23.643 -15.380 19.083 1.00 12.31 32 GLY B O 1
ATOM 2547 N N . PRO B 1 33 ? -22.692 -13.593 18.079 1.00 13.62 33 PRO B N 1
ATOM 2548 C CA . PRO B 1 33 ? -23.019 -14.104 16.744 1.00 12.70 33 PRO B CA 1
ATOM 2549 C C . PRO B 1 33 ? -22.391 -15.456 16.481 1.00 10.81 33 PRO B C 1
ATOM 2550 O O . PRO B 1 33 ? -22.947 -16.261 15.730 1.00 10.80 33 PRO B O 1
ATOM 2561 N N . CYS B 1 34 ? -21.222 -15.711 17.046 1.00 8.80 34 CYS B N 1
ATOM 2562 C CA A CYS B 1 34 ? -20.555 -16.996 16.910 0.66 9.60 34 CYS B CA 1
ATOM 2563 C CA B CYS B 1 34 ? -20.547 -16.991 16.905 0.34 9.72 34 CYS B CA 1
ATOM 2564 C C . CYS B 1 34 ? -21.425 -18.123 17.432 1.00 9.08 34 CYS B C 1
ATOM 2565 O O . CYS B 1 34 ? -21.523 -19.183 16.791 1.00 9.06 34 CYS B O 1
ATOM 2577 N N . LYS B 1 35 ? -22.030 -17.926 18.593 1.00 9.68 35 LYS B N 1
ATOM 2578 C CA A LYS B 1 35 ? -22.904 -18.951 19.160 0.79 9.99 35 LYS B CA 1
ATOM 2579 C CA B LYS B 1 35 ? -22.891 -18.950 19.163 0.21 9.95 35 LYS B CA 1
ATOM 2580 C C . LYS B 1 35 ? -24.132 -19.150 18.308 1.00 9.18 35 LYS B C 1
ATOM 2581 O O . LYS B 1 35 ? -24.638 -20.276 18.201 1.00 9.47 35 LYS B O 1
ATOM 2616 N N . MET B 1 36 ? -24.621 -18.077 17.705 1.00 10.88 36 MET B N 1
ATOM 2617 C CA A MET B 1 36 ? -25.803 -18.137 16.873 0.56 12.35 36 MET B CA 1
ATOM 2618 C CA B MET B 1 36 ? -25.809 -18.128 16.861 0.44 12.72 36 MET B CA 1
ATOM 2619 C C . MET B 1 36 ? -25.551 -18.967 15.618 1.00 9.40 36 MET B C 1
ATOM 2620 O O . MET B 1 36 ? -26.418 -19.728 15.184 1.00 12.14 36 MET B O 1
ATOM 2647 N N . ILE B 1 37 ? -24.381 -18.822 15.014 1.00 8.98 37 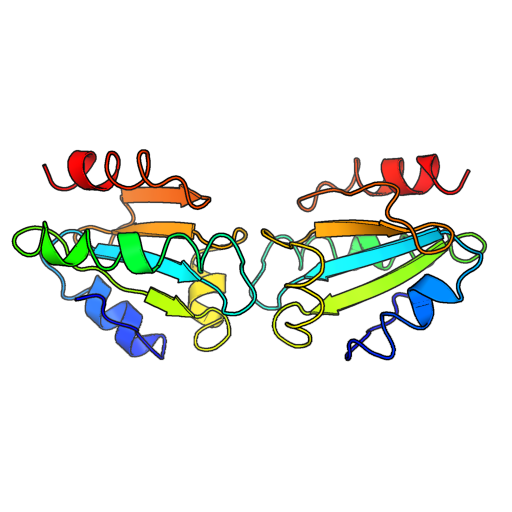ILE B N 1
ATOM 2648 C CA A ILE B 1 37 ? -24.118 -19.459 13.729 0.76 9.94 37 ILE B CA 1
ATOM 2649 C CA B ILE B 1 37 ? -24.099 -19.461 13.737 0.24 9.20 37 ILE B CA 1
ATOM 2650 C C . ILE B 1 37 ? -23.505 -20.854 13.886 1.00 7.58 37 ILE B C 1
ATOM 2651 O O . ILE B 1 37 ? -23.527 -21.642 12.946 1.00 7.74 37 ILE B O 1
ATOM 2680 N N . ALA B 1 38 ? -22.979 -21.189 15.045 1.00 7.38 38 ALA B N 1
ATOM 2681 C CA . ALA B 1 38 ? -22.338 -22.487 15.244 1.00 7.28 38 ALA B CA 1
ATOM 2682 C C . ALA B 1 38 ? -23.219 -23.678 14.807 1.00 7.99 38 ALA B C 1
ATOM 2683 O O . ALA B 1 38 ? -22.735 -24.557 14.080 1.00 7.82 38 ALA B O 1
ATOM 2690 N N . PRO B 1 39 ? -24.506 -23.736 15.201 1.00 8.54 39 PRO B N 1
ATOM 2691 C CA . PRO B 1 39 ? -25.296 -24.908 14.786 1.00 7.74 39 PRO B CA 1
ATOM 2692 C C . PRO B 1 39 ? -25.565 -24.912 13.287 1.00 6.95 39 PRO B C 1
ATOM 2693 O O . PRO B 1 39 ? -25.709 -25.984 12.682 1.00 8.15 39 PRO B O 1
ATOM 2704 N N . PHE B 1 40 ? -25.627 -23.755 12.668 1.00 7.82 40 PHE B N 1
ATOM 2705 C CA . PHE B 1 40 ? -25.772 -23.662 11.228 1.00 9.00 40 PHE B CA 1
ATOM 2706 C C . PHE B 1 40 ? -24.539 -24.140 10.500 1.00 8.27 40 PHE B C 1
ATOM 2707 O O . PHE B 1 40 ? -24.648 -24.848 9.481 1.00 8.41 40 PHE B O 1
ATOM 2724 N N . PHE B 1 41 ? -23.354 -23.780 10.989 1.00 8.01 41 PHE B N 1
ATOM 2725 C CA . PHE B 1 41 ? -22.112 -24.283 10.415 1.00 7.23 41 PHE B CA 1
ATOM 2726 C C . PHE B 1 41 ? -22.050 -25.796 10.499 1.00 7.21 41 PHE B C 1
ATOM 2727 O O . PHE B 1 41 ? -21.641 -26.470 9.551 1.00 7.57 41 PHE B O 1
ATOM 2744 N N . GLU B 1 42 ? -22.519 -26.373 11.588 1.00 7.12 42 GLU B N 1
ATOM 2745 C CA A GLU B 1 42 ? -22.553 -27.811 11.713 0.57 8.77 42 GLU B CA 1
ATOM 2746 C CA B GLU B 1 42 ? -22.568 -27.812 11.715 0.43 9.07 42 GLU B CA 1
ATOM 2747 C C . GLU B 1 42 ? -23.518 -28.414 10.687 1.00 9.14 42 GLU B C 1
ATOM 2748 O O . GLU B 1 42 ? -23.209 -29.438 10.071 1.00 9.56 42 GLU B O 1
ATOM 2769 N N A GLU B 1 43 ? -24.681 -27.786 10.513 0.19 8.89 43 GLU B N 1
ATOM 2770 N N B GLU B 1 43 ? -24.694 -27.822 10.503 0.81 8.72 43 GLU B N 1
ATOM 2771 C CA A GLU B 1 43 ? -25.648 -28.231 9.510 0.19 10.95 43 GLU B CA 1
ATOM 2772 C CA B GLU B 1 43 ? -25.634 -28.319 9.500 0.81 10.85 43 GLU B CA 1
ATOM 2773 C C A GLU B 1 43 ? -25.021 -28.226 8.120 0.19 10.29 43 GLU B C 1
ATOM 2774 C C B GLU B 1 43 ? -25.042 -28.221 8.079 0.81 10.50 43 GLU B C 1
ATOM 2775 O O A GLU B 1 43 ? -25.115 -29.211 7.382 0.19 13.66 43 GLU B O 1
ATOM 2776 O O B GLU B 1 43 ? -25.187 -29.149 7.266 0.81 9.64 43 GLU B O 1
ATOM 2799 N N . LEU B 1 44 ? -24.388 -27.115 7.763 1.00 8.96 44 LEU B N 1
ATOM 2800 C CA . LEU B 1 44 ? -23.745 -27.002 6.460 1.00 10.94 44 LEU B CA 1
ATOM 2801 C C . LEU B 1 44 ? -22.710 -28.113 6.250 1.00 10.01 44 LEU B C 1
ATOM 2802 O O . LEU B 1 44 ? -22.557 -28.641 5.142 1.00 9.98 44 LEU B O 1
ATOM 2818 N N . SER B 1 45 ? -21.986 -28.469 7.311 1.00 9.55 45 SER B N 1
ATOM 2819 C CA . SER B 1 45 ? -20.968 -29.495 7.203 1.00 9.51 45 SER B CA 1
ATOM 2820 C C . SER B 1 45 ? -21.567 -30.849 6.869 1.00 11.99 45 SER B C 1
ATOM 2821 O O . SER B 1 45 ? -20.922 -31.667 6.215 1.00 12.59 45 SER B O 1
ATOM 2829 N N . GLU B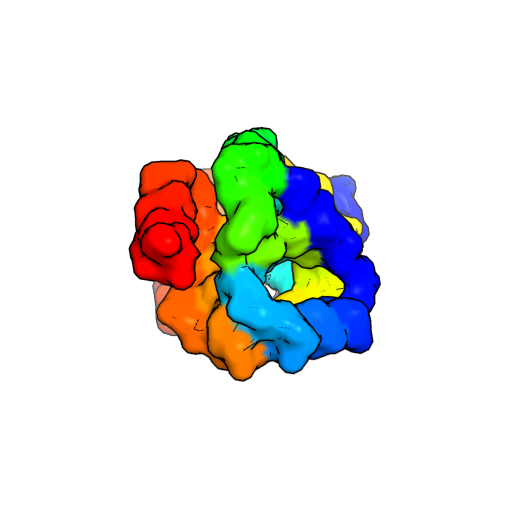 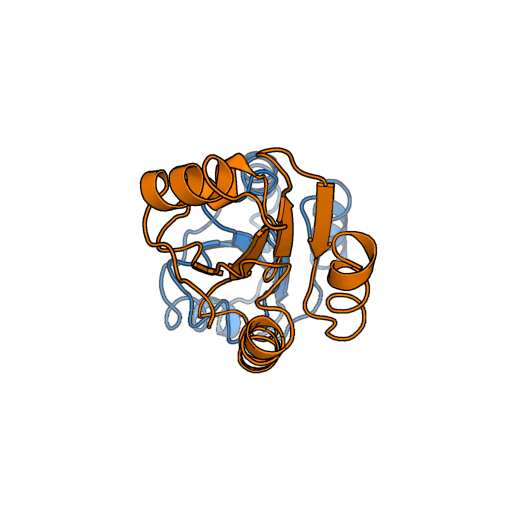1 46 ? -22.816 -31.087 7.261 1.00 10.35 46 GLU B N 1
ATOM 2830 C CA . GLU B 1 46 ? -23.509 -32.328 6.950 1.00 12.58 46 GLU B CA 1
ATOM 2831 C C . GLU B 1 46 ? -24.160 -32.272 5.576 1.00 12.58 46 GLU B C 1
ATOM 2832 O O . GLU B 1 46 ? -24.451 -33.313 4.996 1.00 14.47 46 GLU B O 1
ATOM 2844 N N . GLU B 1 47 ? -24.352 -31.065 5.047 1.00 12.70 47 GLU B N 1
ATOM 2845 C CA . GLU B 1 47 ? -24.994 -30.890 3.753 1.00 14.40 47 GLU B CA 1
ATOM 2846 C C . GLU B 1 47 ? -23.998 -31.012 2.604 1.00 13.13 47 GLU B C 1
ATOM 2847 O O . GLU B 1 47 ? -24.357 -31.488 1.527 1.00 15.04 47 GLU B O 1
ATOM 2859 N N . TYR B 1 48 ? -22.752 -30.615 2.820 1.00 10.47 48 TYR B N 1
ATOM 2860 C CA . TYR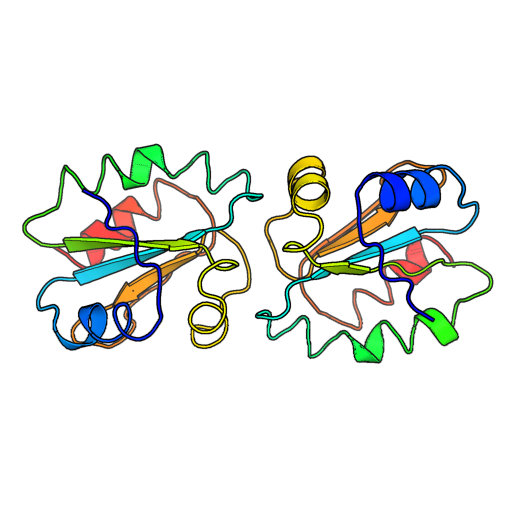 B 1 48 ? -21.785 -30.536 1.729 1.00 10.59 48 TYR B CA 1
ATOM 2861 C C . TYR B 1 48 ? -20.504 -31.337 1.939 1.00 11.35 48 TYR B C 1
ATOM 2862 O O . TYR B 1 48 ? -19.428 -30.881 1.556 1.00 13.07 48 TYR B O 1
ATOM 2880 N N . PRO B 1 49 ? -20.599 -32.538 2.520 1.00 11.43 49 PRO B N 1
ATOM 2881 C CA . PRO B 1 49 ? -19.346 -33.276 2.738 1.00 13.66 49 PRO B CA 1
ATOM 2882 C C . PRO B 1 49 ? -18.575 -33.706 1.466 1.00 10.51 49 PRO B C 1
ATOM 2883 O O . PRO B 1 49 ? -17.359 -33.892 1.576 1.00 11.98 49 PRO B O 1
ATOM 2894 N N . ASP B 1 50 ? -19.224 -33.819 0.319 1.00 10.12 50 ASP B N 1
ATOM 2895 C CA . ASP B 1 50 ? -18.505 -34.218 -0.893 1.00 9.97 50 ASP B CA 1
ATOM 2896 C C . ASP B 1 50 ? -17.493 -33.173 -1.314 1.00 10.43 50 ASP B C 1
ATOM 2897 O O . ASP B 1 50 ? -16.494 -33.522 -1.946 1.00 11.41 50 ASP B O 1
ATOM 2906 N N . LYS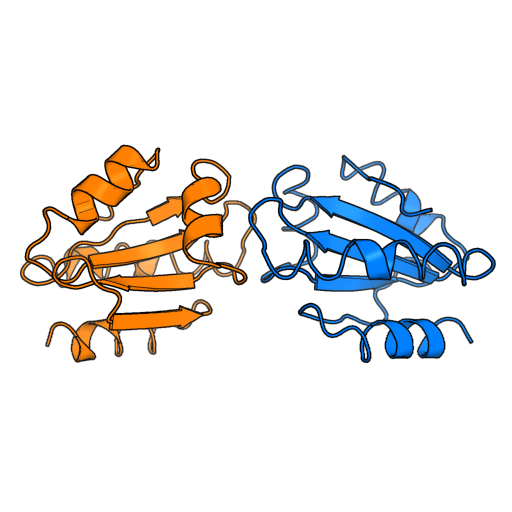 B 1 51 ? -17.782 -31.900 -1.028 1.00 9.38 51 LYS B N 1
ATOM 2907 C CA . LYS B 1 51 ? -17.089 -30.798 -1.701 1.00 10.86 51 LYS B CA 1
ATOM 2908 C C . LYS B 1 51 ? -16.379 -29.846 -0.741 1.00 9.37 51 LYS B C 1
ATOM 2909 O O . LYS B 1 51 ? -15.605 -29.002 -1.200 1.00 9.77 51 LYS B O 1
ATOM 2928 N N . VAL B 1 52 ? -16.656 -29.957 0.553 1.00 8.32 52 VAL B N 1
ATOM 2929 C CA . VAL B 1 52 ? -16.197 -28.943 1.502 1.00 7.97 52 VAL B CA 1
ATOM 2930 C C . VAL B 1 52 ? -15.743 -29.586 2.801 1.00 7.22 52 VAL B C 1
ATOM 2931 O O . VAL B 1 52 ? -16.401 -30.513 3.312 1.00 9.43 52 VAL B O 1
ATOM 2944 N N . VAL B 1 53 ? -14.646 -29.092 3.348 1.00 8.57 53 VAL B N 1
ATOM 2945 C CA . VAL B 1 53 ? -14.173 -29.423 4.705 1.00 8.81 53 VAL B CA 1
ATOM 2946 C C . VAL B 1 53 ? -14.400 -28.201 5.597 1.00 8.00 53 VAL B C 1
ATOM 2947 O O . VAL B 1 53 ? -14.026 -27.092 5.224 1.00 8.02 53 VAL B O 1
ATOM 2960 N N . PHE B 1 54 ? -15.086 -28.379 6.714 1.00 7.38 54 PHE B N 1
ATOM 2961 C CA . PHE B 1 54 ? -15.428 -27.314 7.632 1.00 6.62 54 PHE B CA 1
ATOM 2962 C C . PHE B 1 54 ? -14.568 -27.415 8.866 1.00 6.60 54 PHE B C 1
ATOM 2963 O O . PHE B 1 54 ? -14.544 -28.447 9.528 1.00 7.91 54 PHE B O 1
ATOM 2980 N N . ILE B 1 55 ? -13.878 -26.318 9.190 1.00 6.43 55 ILE B N 1
ATOM 2981 C CA A ILE B 1 55 ? -12.924 -26.208 10.301 0.58 5.85 55 ILE B CA 1
ATOM 2982 C CA B ILE B 1 55 ? -13.073 -26.328 10.392 0.42 9.37 55 ILE B CA 1
ATOM 2983 C C . ILE B 1 55 ? -13.358 -25.082 11.218 1.00 6.33 55 ILE B C 1
ATOM 2984 O O . ILE B 1 55 ? -13.875 -24.079 10.723 1.00 6.24 55 ILE B O 1
ATOM 3015 N N . LYS B 1 56 ? -13.097 -25.194 12.512 1.00 6.61 56 LYS B N 1
ATOM 3016 C CA . LYS B 1 56 ? -13.229 -24.031 13.380 1.00 7.67 56 LYS B CA 1
ATOM 3017 C C . LYS B 1 56 ? -11.967 -23.845 14.204 1.00 7.34 56 LYS B C 1
ATOM 3018 O O . LYS B 1 56 ? -11.295 -24.817 14.595 1.00 8.34 56 LYS B O 1
ATOM 3037 N N . VAL B 1 57 ? -11.667 -22.570 14.470 1.00 6.94 57 VAL B N 1
ATOM 3038 C CA . VAL B 1 57 ? -10.483 -22.149 15.208 1.00 7.96 57 VAL B CA 1
ATOM 3039 C C . VAL B 1 57 ? -10.921 -21.158 16.289 1.00 8.35 57 VAL B C 1
ATOM 3040 O O . VAL B 1 57 ? -11.418 -20.086 15.970 1.00 9.13 57 VAL B O 1
ATOM 3053 N N . ASP B 1 58 ? -10.762 -21.553 17.549 1.00 10.22 58 ASP B N 1
ATOM 3054 C CA . ASP B 1 58 ? -11.014 -20.671 18.673 1.00 9.42 58 ASP B CA 1
ATOM 3055 C C . ASP B 1 58 ? -9.800 -19.752 18.833 1.00 9.93 58 ASP B C 1
ATOM 3056 O O . ASP B 1 58 ? -8.699 -20.226 19.052 1.00 11.71 58 ASP B O 1
ATOM 3065 N N . VAL B 1 59 ? -9.997 -18.449 18.712 1.00 12.42 59 VAL B N 1
ATOM 3066 C CA . VAL B 1 59 ? -8.877 -17.477 18.746 1.00 15.80 59 VAL B CA 1
ATOM 3067 C C . VAL B 1 59 ? -8.071 -17.472 20.042 1.00 17.79 59 VAL B C 1
ATOM 3068 O O . VAL B 1 59 ? -6.897 -17.096 20.050 1.00 21.93 59 VAL B O 1
ATOM 3081 N N A ASP B 1 60 ? -8.676 -17.900 21.125 0.68 17.93 60 ASP B N 1
ATOM 3082 N N B ASP B 1 60 ? -8.688 -17.917 21.126 0.32 18.76 60 ASP B N 1
ATOM 3083 C CA A ASP B 1 60 ? -7.910 -17.988 22.364 0.68 21.18 60 ASP B CA 1
ATOM 3084 C CA B ASP B 1 60 ? -7.986 -17.991 22.407 0.32 21.18 60 ASP B CA 1
ATOM 3085 C C A ASP B 1 60 ? -6.979 -19.198 22.393 0.68 22.84 60 ASP B C 1
ATOM 3086 C C B ASP B 1 60 ? -7.266 -19.322 22.608 0.32 20.53 60 ASP B C 1
ATOM 3087 O O A ASP B 1 60 ? -5.933 -19.152 23.057 0.68 20.79 60 ASP B O 1
ATOM 3088 O O B ASP B 1 60 ? -6.646 -19.548 23.647 0.32 19.27 60 ASP B O 1
ATOM 3105 N N A GLU B 1 61 ? -7.360 -20.263 21.682 0.68 16.09 61 GLU B N 1
ATOM 3106 N N B GLU B 1 61 ? -7.349 -20.201 21.617 0.32 18.07 61 GLU B N 1
ATOM 3107 C CA A GLU B 1 61 ? -6.564 -21.481 21.597 0.68 18.90 61 GLU B CA 1
ATOM 3108 C CA B GLU B 1 61 ? -6.517 -21.390 21.607 0.32 17.99 61 GLU B CA 1
ATOM 3109 C C A GLU B 1 61 ? -5.473 -21.387 20.528 0.68 17.26 61 GLU B C 1
ATOM 3110 C C B GLU B 1 61 ? -5.401 -21.205 20.594 0.32 14.32 61 GLU B C 1
ATOM 3111 O O A GLU B 1 61 ? -4.401 -21.969 20.698 0.68 15.11 61 GLU B O 1
ATOM 3112 O O B GLU B 1 61 ? -4.236 -21.480 20.886 0.32 16.45 61 GLU B O 1
ATOM 3135 N N . VAL B 1 62 ? -5.750 -20.696 19.416 1.00 13.46 62 VAL B N 1
ATOM 3136 C CA . VAL B 1 62 ? -4.782 -20.595 18.325 1.00 12.80 62 VAL B CA 1
ATOM 3137 C C . VAL B 1 62 ? -4.620 -19.144 17.852 1.00 12.25 62 VAL B C 1
ATOM 3138 O O . VAL B 1 62 ? -4.844 -18.820 16.683 1.00 12.23 62 VAL B O 1
ATOM 3151 N N . PRO B 1 63 ? -4.233 -18.250 18.764 1.00 12.77 63 PRO B N 1
ATOM 3152 C CA . PRO B 1 63 ? -4.178 -16.833 18.386 1.00 12.42 63 PRO B CA 1
ATOM 3153 C C . PRO B 1 63 ? -3.226 -16.546 17.246 1.00 14.31 63 PRO B C 1
ATOM 3154 O O . PRO B 1 63 ? -3.461 -15.628 16.467 1.00 14.56 63 PRO B O 1
ATOM 3165 N N . ASP B 1 64 ? -2.153 -17.309 17.136 1.00 15.23 64 ASP B N 1
ATOM 3166 C CA . ASP B 1 64 ? -1.148 -17.078 16.114 1.00 16.67 64 ASP B CA 1
ATOM 3167 C C . ASP B 1 64 ? -1.715 -17.240 14.709 1.00 12.60 64 ASP B C 1
ATOM 3168 O O . ASP B 1 64 ? -1.262 -16.569 13.785 1.00 13.28 64 ASP B O 1
ATOM 3177 N N . VAL B 1 65 ? -2.686 -18.135 14.544 1.00 12.71 65 VAL B N 1
ATOM 3178 C CA . VAL B 1 65 ? -3.343 -18.289 13.242 1.00 13.99 65 VAL B CA 1
ATOM 3179 C C . VAL B 1 65 ? -4.271 -17.096 12.974 1.00 10.91 65 VAL B C 1
ATOM 3180 O O . VAL B 1 65 ? -4.266 -16.536 11.877 1.00 11.75 65 VAL B O 1
ATOM 3193 N N . ALA B 1 66 ? -5.018 -16.653 13.975 1.00 10.78 66 ALA B N 1
ATOM 3194 C CA . ALA B 1 66 ? -5.840 -15.460 13.805 1.00 10.47 66 ALA B CA 1
ATOM 3195 C C . ALA B 1 66 ? -4.956 -14.273 13.447 1.00 9.53 66 ALA B C 1
ATOM 3196 O O . ALA B 1 66 ? -5.305 -13.476 12.568 1.00 10.39 66 ALA B O 1
ATOM 3203 N N . ALA B 1 67 ? -3.808 -14.128 14.098 1.00 9.34 67 ALA B N 1
ATOM 3204 C CA . ALA B 1 67 ? -2.898 -13.024 13.792 1.00 10.50 67 ALA B CA 1
ATOM 3205 C C . ALA B 1 67 ? -2.350 -13.122 12.363 1.00 9.17 67 ALA B C 1
ATOM 3206 O O . ALA B 1 67 ? -2.300 -12.137 11.646 1.00 12.04 67 ALA B O 1
ATOM 3213 N N . LYS B 1 68 ? -1.925 -14.312 11.966 1.00 11.07 68 LYS B N 1
ATOM 3214 C CA . LYS B 1 68 ? -1.320 -14.514 10.651 1.00 12.01 68 LYS B CA 1
ATOM 3215 C C . LYS B 1 68 ? -2.281 -14.099 9.545 1.00 12.25 68 LYS B C 1
ATOM 3216 O O . LYS B 1 68 ? -1.873 -13.481 8.564 1.00 13.26 68 LYS B O 1
ATOM 3235 N N . TYR B 1 69 ? -3.552 -14.429 9.706 1.00 10.48 69 TYR B N 1
ATOM 3236 C CA . TYR B 1 69 ? -4.535 -14.123 8.680 1.00 12.25 69 TYR B CA 1
ATOM 3237 C C . TYR B 1 69 ? -5.230 -12.775 8.871 1.00 10.63 69 TYR B C 1
ATOM 3238 O O . TYR B 1 69 ? -6.105 -12.419 8.073 1.00 12.95 69 TYR B O 1
ATOM 3256 N N . GLY B 1 70 ? -4.815 -12.007 9.866 1.00 9.20 70 GLY B N 1
ATOM 3257 C CA . GLY B 1 70 ? -5.293 -10.644 10.014 1.00 9.92 70 GLY B CA 1
ATOM 3258 C C . GLY B 1 70 ? -6.744 -10.542 10.445 1.00 8.99 70 GLY B C 1
ATOM 3259 O O . GLY B 1 70 ? -7.419 -9.575 10.107 1.00 10.45 70 GLY B O 1
ATOM 3263 N N . ILE B 1 71 ? -7.216 -11.490 11.233 1.00 6.75 71 ILE B N 1
ATOM 3264 C CA . ILE B 1 71 ? -8.606 -11.509 11.663 1.00 6.25 71 ILE B CA 1
ATOM 3265 C C . ILE B 1 71 ? -8.879 -10.344 12.622 1.00 6.77 71 ILE B C 1
ATOM 3266 O O . ILE B 1 71 ? -8.037 -10.033 13.468 1.00 8.22 71 ILE B O 1
ATOM 3282 N N . THR B 1 72 ? -10.017 -9.671 12.433 1.00 6.52 72 THR B N 1
ATOM 3283 C CA . THR B 1 72 ? -10.476 -8.632 13.357 1.00 7.25 72 THR B CA 1
ATOM 3284 C C . THR B 1 72 ? -11.902 -8.849 13.895 1.00 9.60 72 THR B C 1
ATOM 3285 O O . THR B 1 72 ? -12.204 -8.488 15.032 1.00 12.91 72 THR B O 1
ATOM 3296 N N . SER B 1 73 ? -12.770 -9.434 13.070 1.00 8.19 73 SER B N 1
ATOM 3297 C CA . SER B 1 73 ? -14.170 -9.632 13.407 1.00 8.85 73 SER B CA 1
ATOM 3298 C C . SER B 1 73 ? -14.413 -11.045 13.910 1.00 9.38 73 SER B C 1
ATOM 3299 O O . SER B 1 73 ? -13.843 -11.994 13.397 1.00 9.01 73 SER B O 1
ATOM 3307 N N . MET B 1 74 ? -15.303 -11.178 14.886 1.00 7.26 74 MET B N 1
ATOM 3308 C CA . MET B 1 74 ? -15.778 -12.473 15.365 1.00 9.04 74 MET B CA 1
ATOM 3309 C C . MET B 1 74 ? -17.246 -12.626 15.007 1.00 9.83 74 MET B C 1
ATOM 3310 O O . MET B 1 74 ? -18.057 -11.819 15.425 1.00 11.39 74 MET B O 1
ATOM 3324 N N . PRO B 1 75 ? -17.616 -13.660 14.242 1.00 8.38 75 PRO B N 1
ATOM 3325 C CA . PRO B 1 75 ? -16.740 -14.609 13.563 1.00 7.46 75 PRO B CA 1
ATOM 3326 C C . PRO B 1 75 ? -16.236 -14.026 12.258 1.00 9.20 75 PRO B C 1
ATOM 3327 O O . PRO B 1 75 ? -16.809 -13.059 11.716 1.00 9.04 75 PRO B O 1
ATOM 3338 N N . THR B 1 76 ? -15.201 -14.654 11.723 1.00 7.00 76 THR B N 1
ATOM 3339 C CA . THR B 1 76 ? -14.781 -14.449 10.328 1.00 6.24 76 THR B CA 1
ATOM 3340 C C . THR B 1 76 ? -14.661 -15.823 9.679 1.00 6.39 76 THR B C 1
ATOM 3341 O O . THR B 1 76 ? -14.091 -16.721 10.285 1.00 7.62 76 THR B O 1
ATOM 3352 N N . PHE B 1 77 ? -15.232 -15.996 8.492 1.00 6.38 77 PHE B N 1
ATOM 3353 C CA . PHE B 1 77 ? -15.085 -17.207 7.716 1.00 4.89 77 PHE B CA 1
ATOM 3354 C C . PHE B 1 77 ? -14.089 -16.997 6.609 1.00 6.38 77 PHE B C 1
ATOM 3355 O O . PHE B 1 77 ? -14.193 -16.025 5.832 1.00 7.82 77 PHE B O 1
ATOM 3372 N N . LYS B 1 78 ? -13.075 -17.838 6.544 1.00 6.00 78 LYS B N 1
ATOM 3373 C CA . LYS B 1 78 ? -12.062 -17.780 5.503 1.00 6.70 78 LYS B CA 1
ATOM 3374 C C . LYS B 1 78 ? -12.114 -19.017 4.647 1.00 5.25 78 LYS B C 1
ATOM 3375 O O . LYS B 1 78 ? -12.275 -20.125 5.185 1.00 7.70 78 LYS B O 1
ATOM 3394 N N . PHE B 1 79 ? -11.957 -18.841 3.342 1.00 6.30 79 PHE B N 1
ATOM 3395 C CA . PHE B 1 79 ? -12.144 -19.889 2.361 1.00 6.03 79 PHE B CA 1
ATOM 3396 C C . PHE B 1 79 ? -10.823 -20.142 1.673 1.00 7.41 79 PHE B C 1
ATOM 3397 O O . PHE B 1 79 ? -10.177 -19.186 1.217 1.00 8.06 79 PHE B O 1
ATOM 3414 N N . PHE B 1 80 ? -10.451 -21.411 1.580 1.00 7.78 80 PHE B N 1
ATOM 3415 C CA . PHE B 1 80 ? -9.187 -21.797 0.967 1.00 8.29 80 PHE B CA 1
ATOM 3416 C C . PHE B 1 80 ? -9.391 -22.930 -0.011 1.00 9.39 80 PHE B C 1
ATOM 3417 O O . PHE B 1 80 ? -10.182 -23.837 0.236 1.00 9.67 80 PHE B O 1
ATOM 3434 N N . LYS B 1 81 ? -8.659 -22.910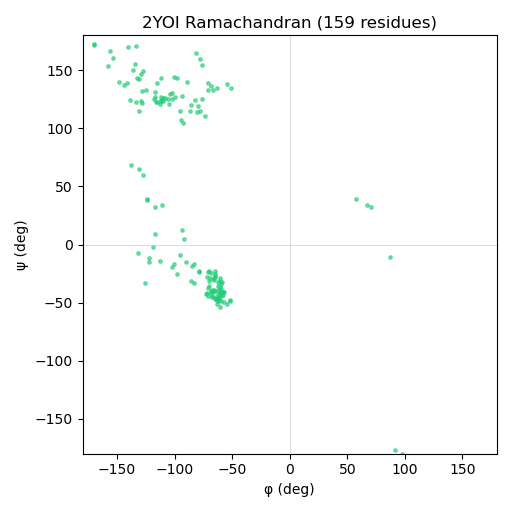 -1.115 1.00 10.84 81 LYS B N 1
ATOM 3435 C CA . LYS B 1 81 ? -8.678 -24.025 -2.054 1.00 11.64 81 LYS B CA 1
ATOM 3436 C C . LYS B 1 81 ? -7.253 -24.273 -2.512 1.00 16.31 81 LYS B C 1
ATOM 3437 O O . LYS B 1 81 ? -6.593 -23.353 -2.981 1.00 18.02 81 LYS B O 1
ATOM 3456 N N . ASN B 1 82 ? -6.766 -25.499 -2.335 1.00 15.29 82 ASN B N 1
ATOM 3457 C CA . ASN B 1 82 ? -5.406 -25.863 -2.721 1.00 19.33 82 ASN B CA 1
ATOM 3458 C C . ASN B 1 82 ? -4.401 -24.956 -2.014 1.00 17.92 82 ASN B C 1
ATOM 3459 O O . ASN B 1 82 ? -3.361 -24.579 -2.594 1.00 22.10 82 ASN B O 1
ATOM 3470 N N . GLY B 1 83 ? -4.686 -24.658 -0.751 1.00 17.63 83 GLY B N 1
ATOM 3471 C CA . GLY B 1 83 ? -3.783 -23.938 0.129 1.00 20.35 83 GLY B CA 1
ATOM 3472 C C . GLY B 1 83 ? -3.880 -22.426 0.081 1.00 22.80 83 GLY B C 1
ATOM 3473 O O . GLY B 1 83 ? -3.313 -21.737 0.941 1.00 27.25 83 GLY B O 1
ATOM 3477 N N . LYS B 1 84 ? -4.608 -21.910 -0.906 1.00 19.53 84 LYS B N 1
ATOM 3478 C CA A LYS B 1 84 ? -4.640 -20.479 -1.167 0.64 20.49 84 LYS B CA 1
ATOM 3479 C CA B LYS B 1 84 ? -4.626 -20.471 -1.169 0.36 19.71 84 LYS B CA 1
ATOM 3480 C C . LYS B 1 84 ? -5.992 -19.867 -0.835 1.00 15.12 84 LYS B C 1
ATOM 3481 O O . LYS B 1 84 ? -7.038 -20.494 -1.035 1.00 13.82 84 LYS B O 1
ATOM 3516 N N . LYS B 1 85 ? -5.972 -18.652 -0.301 1.00 15.26 85 LYS B N 1
ATOM 3517 C CA . LYS B 1 85 ? -7.205 -17.950 0.030 1.00 12.97 85 LYS B CA 1
ATOM 3518 C C . LYS B 1 85 ? -8.010 -17.685 -1.206 1.00 12.01 85 LYS B C 1
ATOM 3519 O O . LYS B 1 85 ? -7.498 -17.142 -2.183 1.00 12.30 85 LYS B O 1
ATOM 3538 N N . VAL B 1 86 ? -9.300 -17.946 -1.128 1.00 10.03 86 VAL B N 1
ATOM 3539 C CA . VAL B 1 86 ? -10.196 -17.588 -2.210 1.00 11.17 86 VAL B CA 1
ATOM 3540 C C . VAL B 1 86 ? -11.342 -16.656 -1.795 1.00 10.81 86 VAL B C 1
ATOM 3541 O O . VAL B 1 86 ? -11.989 -16.053 -2.651 1.00 10.71 86 VAL B O 1
ATOM 3554 N N . ASP B 1 87 ? -11.614 -16.511 -0.498 1.00 9.10 87 ASP B N 1
ATOM 3555 C CA . ASP B 1 87 ? -12.651 -15.559 -0.090 1.00 8.36 87 ASP B CA 1
ATOM 3556 C C . ASP B 1 87 ? -12.648 -15.367 1.419 1.00 7.32 87 ASP B C 1
ATOM 3557 O O . ASP B 1 87 ? -11.948 -16.088 2.165 1.00 6.55 87 ASP B O 1
ATOM 3566 N N . GLU B 1 88 ? -13.438 -14.389 1.861 1.00 6.72 88 GLU B N 1
ATOM 3567 C CA . GLU B 1 88 ? -13.629 -14.060 3.281 1.00 6.77 88 GLU B CA 1
ATOM 3568 C C . GLU B 1 88 ? -15.035 -13.533 3.469 1.00 7.41 88 GLU B C 1
ATOM 3569 O O . GLU B 1 88 ? -15.514 -12.775 2.619 1.00 8.43 88 GLU B O 1
ATOM 3581 N N . LEU B 1 89 ? -15.673 -13.940 4.564 1.00 6.99 89 LEU B N 1
ATOM 3582 C CA . LEU B 1 89 ? -16.932 -13.337 4.989 1.00 7.03 89 LEU B CA 1
ATOM 3583 C C . LEU B 1 89 ? -16.807 -12.945 6.428 1.00 7.79 89 LEU B C 1
ATOM 3584 O O . LEU B 1 89 ? -16.547 -13.794 7.290 1.00 7.95 89 LEU B O 1
ATOM 3600 N N . VAL B 1 90 ? -16.993 -11.675 6.730 1.00 8.58 90 VAL B N 1
ATOM 3601 C CA . VAL B 1 90 ? -17.016 -11.173 8.081 1.00 10.05 90 VAL B CA 1
ATOM 3602 C C . VAL B 1 90 ? -18.436 -11.252 8.598 1.00 11.78 90 VAL B C 1
ATOM 3603 O O . VAL B 1 90 ? -19.364 -10.908 7.887 1.00 11.61 90 VAL B O 1
ATOM 3616 N N . GLY B 1 91 ? -18.598 -11.648 9.860 1.00 11.43 91 GLY B N 1
ATOM 3617 C CA . GLY B 1 91 ? -19.915 -11.696 10.471 1.00 13.12 91 GLY B CA 1
ATOM 3618 C C . GLY B 1 91 ? -20.607 -13.027 10.320 1.00 12.31 91 GLY B C 1
ATOM 3619 O O . GLY B 1 91 ? -20.051 -13.988 9.774 1.00 15.55 91 GLY B O 1
ATOM 3623 N N . ALA B 1 92 ? -21.827 -13.064 10.802 1.00 13.10 92 ALA B N 1
ATOM 3624 C CA . ALA B 1 92 ? -22.563 -14.304 10.977 1.00 14.47 92 ALA B CA 1
ATOM 3625 C C . ALA B 1 92 ? -23.818 -14.363 10.131 1.00 14.17 92 ALA B C 1
ATOM 3626 O O . ALA B 1 92 ? -24.781 -14.984 10.534 1.00 16.08 92 ALA B O 1
ATOM 3633 N N . ASN B 1 93 ? -23.831 -13.758 8.954 1.00 14.06 93 ASN B N 1
ATOM 3634 C CA . ASN B 1 93 ? -25.015 -13.900 8.130 1.00 15.54 93 ASN B CA 1
ATOM 3635 C C . ASN B 1 93 ? -25.042 -15.274 7.435 1.00 13.07 93 ASN B C 1
ATOM 3636 O O . ASN B 1 93 ? -24.210 -15.585 6.596 1.00 12.24 93 ASN B O 1
ATOM 3647 N N . GLN B 1 94 ? -26.034 -16.065 7.809 1.00 13.85 94 GLN B N 1
ATOM 3648 C CA . GLN B 1 94 ? -26.120 -17.454 7.387 1.00 14.16 94 GLN B CA 1
ATOM 3649 C C . GLN B 1 94 ? -26.371 -17.593 5.905 1.00 13.62 94 GLN B C 1
ATOM 3650 O O . GLN B 1 94 ? -25.797 -18.459 5.243 1.00 12.41 94 GLN B O 1
ATOM 3664 N N . GLU B 1 95 ? -27.214 -16.733 5.354 1.00 14.19 95 GLU B N 1
ATOM 3665 C CA A GLU B 1 95 ? -27.511 -16.804 3.931 0.67 13.60 95 GLU B CA 1
ATOM 3666 C CA B GLU B 1 95 ? -27.504 -16.790 3.937 0.33 13.64 95 GLU B CA 1
ATOM 3667 C C . GLU B 1 95 ? -26.270 -16.469 3.109 1.00 14.97 95 GLU B C 1
ATOM 3668 O O . GLU B 1 95 ? -25.978 -17.138 2.121 1.00 12.15 95 GLU B O 1
ATOM 3689 N N . LYS B 1 96 ? -25.539 -15.440 3.506 1.00 11.79 96 LYS B N 1
ATOM 3690 C CA A LYS B 1 96 ? -24.350 -15.062 2.758 0.42 12.04 96 LYS B CA 1
ATOM 3691 C CA B LYS B 1 96 ? -24.348 -15.063 2.758 0.58 12.03 96 LYS B CA 1
ATOM 3692 C C . LYS B 1 96 ? -23.260 -16.123 2.864 1.00 9.65 96 LYS B C 1
ATOM 3693 O O . LYS B 1 96 ? -22.507 -16.333 1.931 1.00 10.03 96 LYS B O 1
ATOM 3728 N N . LEU B 1 97 ? -23.171 -16.776 4.020 1.00 8.69 97 LEU B N 1
ATOM 3729 C CA . LEU B 1 97 ? -22.205 -17.851 4.205 1.00 8.12 97 LEU B CA 1
ATOM 3730 C C . LEU B 1 97 ? -22.527 -19.015 3.264 1.00 8.62 97 LEU B C 1
ATOM 3731 O O . LEU B 1 97 ? -21.631 -19.516 2.569 1.00 8.03 97 LEU B O 1
ATOM 3747 N N . LYS B 1 98 ? -23.789 -19.418 3.200 1.00 9.41 98 LYS B N 1
ATOM 3748 C CA . LYS B 1 98 ? -24.148 -20.501 2.305 1.00 10.19 98 LYS B CA 1
ATOM 3749 C C . LYS B 1 98 ? -23.861 -20.126 0.832 1.00 10.67 98 LYS B C 1
ATOM 3750 O O . LYS B 1 98 ? -23.344 -20.939 0.054 1.00 10.32 98 LYS B O 1
ATOM 3769 N N . GLN B 1 99 ? -24.186 -18.902 0.436 1.00 10.51 99 GLN B N 1
ATOM 3770 C CA A GLN B 1 99 ? -23.953 -18.450 -0.927 0.46 11.83 99 GLN B CA 1
ATOM 3771 C CA B GLN B 1 99 ? -23.941 -18.450 -0.923 0.54 11.58 99 GLN B CA 1
ATOM 3772 C C . GLN B 1 99 ? -22.463 -18.481 -1.264 1.00 11.90 99 GLN B C 1
ATOM 3773 O O . GLN B 1 99 ? -22.081 -18.850 -2.377 1.00 11.32 99 GLN B O 1
ATOM 3798 N N . MET B 1 100 ? -21.620 -18.098 -0.317 1.00 9.83 100 MET B N 1
ATOM 3799 C CA . MET B 1 100 ? -20.189 -18.076 -0.578 1.00 9.42 100 MET B CA 1
ATOM 3800 C C . MET B 1 100 ? -19.655 -19.497 -0.733 1.00 7.68 100 MET B C 1
ATOM 3801 O O . MET B 1 100 ? -18.794 -19.750 -1.580 1.00 9.54 100 MET B O 1
ATOM 3815 N N . ILE B 1 101 ? -20.128 -20.429 0.082 1.00 7.62 101 ILE B N 1
ATOM 3816 C CA . ILE B 1 101 ? -19.754 -21.822 -0.061 1.00 8.08 101 ILE B CA 1
ATOM 3817 C C . ILE B 1 101 ? -20.100 -22.298 -1.458 1.00 10.15 101 ILE B C 1
ATOM 3818 O O . ILE B 1 101 ? -19.275 -22.936 -2.131 1.00 11.28 101 ILE B O 1
ATOM 3834 N N . LEU B 1 102 ? -21.326 -22.037 -1.904 1.00 10.05 102 LEU B N 1
ATOM 3835 C CA . LEU B 1 102 ? -21.774 -22.536 -3.199 1.00 11.56 102 LEU B CA 1
ATOM 3836 C C . LEU B 1 102 ? -21.086 -21.823 -4.365 1.00 12.04 102 LEU B C 1
ATOM 3837 O O . LEU B 1 102 ? -20.996 -22.375 -5.453 1.00 14.57 102 LEU B O 1
ATOM 3853 N N . LYS B 1 103 ? -20.592 -20.614 -4.148 1.00 10.71 103 LYS B N 1
ATOM 3854 C CA . LYS B 1 103 ? -19.814 -19.932 -5.181 1.00 11.37 103 LYS B CA 1
ATOM 3855 C C . LYS B 1 103 ? -18.499 -20.664 -5.440 1.00 10.71 103 LYS B C 1
ATOM 3856 O O . LYS B 1 103 ? -18.076 -20.795 -6.596 1.00 12.65 103 LYS B O 1
ATOM 3875 N N . HIS B 1 104 ? -17.868 -21.167 -4.382 1.00 9.60 104 HIS B N 1
ATOM 3876 C CA . HIS B 1 104 ? -16.535 -21.758 -4.499 1.00 11.33 104 HIS B CA 1
ATOM 3877 C C . HIS B 1 104 ? -16.538 -23.272 -4.535 1.00 11.66 104 HIS B C 1
ATOM 3878 O O . HIS B 1 104 ? -15.535 -23.869 -4.905 1.00 14.70 104 HIS B O 1
ATOM 3893 N N . ALA B 1 105 ? -17.648 -23.885 -4.128 1.00 10.81 105 ALA B N 1
ATOM 3894 C CA . ALA B 1 105 ? -17.852 -25.325 -4.265 1.00 14.14 105 ALA B CA 1
ATOM 3895 C C . ALA B 1 105 ? -19.289 -25.575 -4.740 1.00 17.06 105 ALA B C 1
ATOM 3896 O O . ALA B 1 105 ? -20.126 -26.110 -4.015 1.00 18.88 105 ALA B O 1
ATOM 3903 N N . PRO B 1 106 ? -19.600 -25.191 -5.983 1.00 19.16 106 PRO B N 1
ATOM 3904 C CA . PRO B 1 106 ? -20.939 -25.445 -6.515 1.00 20.16 106 PRO B CA 1
ATOM 3905 C C . PRO B 1 106 ? -21.219 -26.939 -6.592 1.00 27.67 106 PRO B C 1
ATOM 3906 O O . PRO B 1 106 ? -20.319 -27.767 -6.814 1.00 25.22 106 PRO B O 1
#

Solvent-accessible surface area: 10836 Å² total; per-residue (Å²): 161,16,72,122,4,64,72,78,151,88,1,48,29,32,8,89,134,22,150,85,7,2,0,0,7,0,43,1,84,5,0,33,49,6,117,129,0,44,81,48,4,68,116,8,1,126,114,47,68,91,97,4,33,4,1,64,1,19,0,27,100,4,56,68,0,0,45,132,44,51,3,58,14,4,0,4,0,18,0,4,77,135,38,144,109,58,34,65,16,87,22,28,78,72,133,122,0,74,98,34,1,65,147,25,14,138,158,27,83,71,2,73,58,100,107,75,0,65,38,36,6,90,131,19,121,87,2,3,0,0,5,0,25,2,92,10,0,39,44,6,134,139,0,35,79,37,2,92,125,5,4,108,119,42,71,118,112,6,40,3,0,54,0,10,0,92,93,6,46,88,2,0,49,144,44,48,3,40,15,2,0,2,0,10,0,2,78,103,36,148,134,60,39,78,27,81,22,27,77,53,127,115,0,85,118,31,0,68,147,46,12,134

Nearest PDB structures (foldseek):
  2yoi-assembly2_B  TM=1.010E+00  e=1.101E-23  synthetic construct
  2ypm-assembly1_A  TM=9.920E-01  e=1.103E-18  synthetic construct
  5dbq-assembly2_B  TM=9.763E-01  e=1.331E-15  Anticarsia gemmatalis
  1ep8-assembly2_B  TM=9.684E-01  e=6.465E-14  Chlamydomonas reinhardtii
  7c3f-assembly4_L  TM=9.284E-01  e=1.120E-11  Arabidopsis thaliana

Secondary structure (DSSP, 8-state):
-PEE--SHHHHHHHHHH-SSEEEEEEE-TT-HHHHHHHHHHHHHHHHSTTTEEEEEEETTTSHHHHHHTT--BSSEEEEEETTEEEEEEES--HHHHHHHHHHH--/-EEE--SHHHHHHHHHH--SEEEEEEE-TT-HHHHHHHHHHHHHHHH-TTTEEEEEEETTT-HHHHHHTT--BSSEEEEEETTEEEEEEES--HHHHHHHHHHH--

Sequence (212 aa):
MMVIIQVTNKKEEEFEEAILSEADKLVVVDFFATWCCGPCCKMMIAPFFEEELSEEEEYPDDKKVVFIKVDVDEEVPDDVAAKKYGITSMMPTFKFFKKNNGKKKVDEELVGANQEKKLKQMILKHAPMVIQVTNKEEFEAILSEEADKKLVVVDFFATTWCCGPCCKKMMIIAPFFEEEELSEEYPDKVVFIIKVDVDDEEVPDVAAKYGITSMPTFKFFKNGKKKVDELVGANQEEKKLKQQMILKHAP

Radius of gyration: 19.14 Å; Cα contacts (8 Å, |Δi|>4): 465; chains: 2; bounding box: 28×53×47 Å